Protein AF-A0A3B3I7N7-F1 (afdb_monomer_lite)

Organism: Oryzias latipes (NCBI:txid8090)

Secondary structure (DSSP, 8-state):
-----------------------------PPPPP-PPP-PPPPPPS-----HHHHHHHHHHHHHHHHHHHHHHHHHHHHHHHHHHHHHHHHHHHHHHHHHHHHHHHHHHHHHHHHHHHHHHHHHHHHHHHHHHHHHHHHHHHH-SSSTTHHHHHHHHHHSS-PPPHHHHHHHHHHHH------TT--HHHHHHHHHHHHHHHHHHHHHHHHHHHHHHHHHHHHHHHHHHHHHHHHHHHHGGGS---

Foldseek 3Di:
DDDDDDDDDDDDDDDDDDDDDDDDDDDDDDDDDDDDDDDDPDDDDDDDDDDPVVVVVVVVVVVVVVVVVVVVVVVVVVVVVVVVVVVVVVVVVVVVVVVVVVVVVVVVVVVVVVVVVVVVVVVVVVVVVVVVVVVVVVVCVVVPPDDPPPVVVVVVVPVPPNDQDPVNVVVVVVVVVDDDDDDPPDDPVVVVVVVVVVVVVVVVVVVVVVVVVVVVVVVVVVVVVVVVVVVVVVVVVVVVVPPDDD

Structure (mmCIF, N/CA/C/O backbone):
data_AF-A0A3B3I7N7-F1
#
_entry.id   AF-A0A3B3I7N7-F1
#
loop_
_atom_site.group_PDB
_atom_site.id
_atom_site.type_symbol
_atom_site.label_atom_id
_atom_site.label_alt_id
_atom_site.label_comp_id
_atom_site.label_asym_id
_atom_site.label_entity_id
_atom_site.label_seq_id
_atom_site.pdbx_PDB_ins_code
_atom_site.Cartn_x
_atom_site.Cartn_y
_atom_site.Cartn_z
_atom_site.occupancy
_atom_site.B_iso_or_equiv
_atom_site.auth_seq_id
_atom_site.auth_comp_id
_atom_site.auth_asym_id
_atom_site.auth_atom_id
_atom_site.pdbx_PDB_model_num
ATOM 1 N N . MET A 1 1 ? 17.545 -33.670 14.500 1.00 39.88 1 MET A N 1
ATOM 2 C CA . MET A 1 1 ? 18.899 -34.271 14.431 1.00 39.88 1 MET A CA 1
ATOM 3 C C . MET A 1 1 ? 19.965 -33.206 14.697 1.00 39.88 1 MET A C 1
ATOM 5 O O . MET A 1 1 ? 20.381 -32.534 13.764 1.00 39.88 1 MET A O 1
ATOM 9 N N . LYS A 1 2 ? 20.406 -32.966 15.933 1.00 38.22 2 LYS A N 1
ATOM 10 C CA . LYS A 1 2 ? 19.987 -33.518 17.241 1.00 38.22 2 LYS A CA 1
ATOM 11 C C . LYS A 1 2 ? 19.789 -32.317 18.205 1.00 38.22 2 LYS A C 1
ATOM 13 O O . LYS A 1 2 ? 20.459 -31.317 17.978 1.00 38.22 2 LYS A O 1
ATOM 18 N N . GLU A 1 3 ? 18.876 -32.227 19.176 1.00 40.44 3 GLU A N 1
ATOM 19 C CA . GLU A 1 3 ? 18.038 -33.195 19.919 1.00 40.44 3 GLU A CA 1
ATOM 20 C C . GLU A 1 3 ? 18.694 -33.788 21.181 1.00 40.44 3 GLU A C 1
ATOM 22 O O . GLU A 1 3 ? 19.400 -34.782 21.087 1.00 40.44 3 GLU A O 1
ATOM 27 N N . GLU A 1 4 ? 18.443 -33.107 22.311 1.00 42.09 4 GLU A N 1
ATOM 28 C CA . GLU A 1 4 ? 18.548 -33.444 23.756 1.00 42.09 4 GLU A CA 1
ATOM 29 C C . GLU A 1 4 ? 18.171 -32.110 24.479 1.00 42.09 4 GLU A C 1
ATOM 31 O O . GLU A 1 4 ? 18.747 -31.080 24.135 1.00 42.09 4 GLU A O 1
ATOM 36 N N . CYS A 1 5 ? 17.140 -31.921 25.329 1.00 37.69 5 CYS A N 1
ATOM 37 C CA . CYS A 1 5 ? 16.299 -32.809 26.161 1.00 37.69 5 CYS A CA 1
ATOM 38 C C . CYS A 1 5 ? 17.128 -33.485 27.274 1.00 37.69 5 CYS A C 1
ATOM 40 O O . CYS A 1 5 ? 18.045 -34.217 26.939 1.00 37.69 5 CYS A O 1
ATOM 42 N N . ILE A 1 6 ? 16.955 -33.252 28.590 1.00 41.38 6 ILE A N 1
ATOM 43 C CA . ILE A 1 6 ? 15.793 -33.365 29.529 1.00 41.38 6 ILE A CA 1
ATOM 44 C C . ILE A 1 6 ? 16.220 -32.669 30.877 1.00 41.38 6 ILE A C 1
ATOM 46 O O . ILE A 1 6 ? 17.422 -32.491 31.050 1.00 41.38 6 ILE A O 1
ATOM 50 N N . SER A 1 7 ? 15.434 -32.213 31.880 1.00 33.19 7 SER A N 1
ATOM 51 C CA . SER A 1 7 ? 14.009 -32.293 32.319 1.00 33.19 7 SER A CA 1
ATOM 52 C C . SER A 1 7 ? 13.564 -31.036 33.114 1.00 33.19 7 SER A C 1
ATOM 54 O O . SER A 1 7 ? 14.402 -30.357 33.701 1.00 33.19 7 SER A O 1
ATOM 56 N N . ASP A 1 8 ? 12.252 -30.829 33.292 1.00 36.50 8 ASP A N 1
ATOM 57 C CA . ASP A 1 8 ? 11.640 -29.963 34.327 1.00 36.50 8 ASP A CA 1
ATOM 58 C C . ASP A 1 8 ? 11.729 -30.529 35.768 1.00 36.50 8 ASP A C 1
ATOM 60 O O . ASP A 1 8 ? 11.743 -31.753 35.928 1.00 36.50 8 ASP A O 1
ATOM 64 N N . LYS A 1 9 ? 11.617 -29.668 36.808 1.00 36.75 9 LYS A N 1
ATOM 65 C CA . LYS A 1 9 ? 10.467 -29.639 37.767 1.00 36.75 9 LYS A CA 1
ATOM 66 C C . LYS A 1 9 ? 10.649 -28.771 39.033 1.00 36.75 9 LYS A C 1
ATOM 68 O O . LYS A 1 9 ? 11.678 -28.849 39.687 1.00 36.75 9 LYS A O 1
ATOM 73 N N . ASN A 1 10 ? 9.527 -28.154 39.441 1.00 31.81 10 ASN A N 1
ATOM 74 C CA . ASN A 1 10 ? 9.098 -27.790 40.811 1.00 31.81 10 ASN A CA 1
ATOM 75 C C . ASN A 1 10 ? 9.929 -26.776 41.643 1.00 31.81 10 ASN A C 1
ATOM 77 O O . ASN A 1 10 ? 11.096 -26.546 41.367 1.00 31.81 10 ASN A O 1
ATOM 81 N N . MET A 1 11 ? 9.413 -26.214 42.751 1.00 28.70 11 MET A N 1
ATOM 82 C CA . MET A 1 11 ? 8.114 -25.534 43.002 1.00 28.70 11 MET A CA 1
ATOM 83 C C . MET A 1 11 ? 8.193 -24.784 44.362 1.00 28.70 11 MET A C 1
ATOM 85 O O . MET A 1 11 ? 8.832 -25.308 45.262 1.00 28.70 11 MET A O 1
ATOM 89 N N . THR A 1 12 ? 7.514 -23.630 44.501 1.00 31.84 12 THR A N 1
ATOM 90 C CA . THR A 1 12 ? 7.009 -22.975 45.750 1.00 31.84 12 THR A CA 1
ATOM 91 C C . THR A 1 12 ? 7.840 -22.972 47.046 1.00 31.84 12 THR A C 1
ATOM 93 O O . THR A 1 12 ? 8.105 -24.021 47.624 1.00 31.84 12 THR A O 1
ATOM 96 N N . GLY A 1 13 ? 8.027 -21.777 47.619 1.00 28.95 13 GLY A N 1
ATOM 97 C CA . GLY A 1 13 ? 8.393 -21.588 49.028 1.00 28.95 13 GLY A CA 1
ATOM 98 C C . GLY A 1 13 ? 8.631 -20.115 49.372 1.00 28.95 13 GLY A C 1
ATOM 99 O O . GLY A 1 13 ? 9.722 -19.613 49.120 1.00 28.95 13 GLY A O 1
ATOM 100 N N . ASP A 1 14 ? 7.617 -19.442 49.921 1.00 32.41 14 ASP A N 1
ATOM 101 C CA . ASP A 1 14 ? 7.791 -18.202 50.691 1.00 32.41 14 ASP A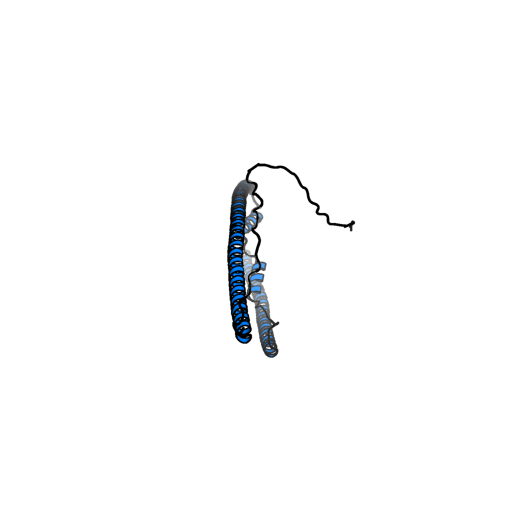 CA 1
ATOM 102 C C . ASP A 1 14 ? 8.045 -18.577 52.157 1.00 32.41 14 ASP A C 1
ATOM 104 O O . ASP A 1 14 ? 7.373 -19.470 52.672 1.00 32.41 14 ASP A O 1
ATOM 108 N N . GLU A 1 15 ? 8.949 -17.874 52.839 1.00 32.00 15 GLU A N 1
ATOM 109 C CA . GLU A 1 15 ? 8.907 -17.724 54.299 1.00 32.00 15 GLU A CA 1
ATOM 110 C C . GLU A 1 15 ? 9.635 -16.431 54.715 1.00 32.00 15 GLU A C 1
ATOM 112 O O . GLU A 1 15 ? 10.457 -15.895 53.966 1.00 32.00 15 GLU A O 1
ATOM 117 N N . GLU A 1 16 ? 9.249 -15.872 55.861 1.00 31.16 16 GLU A N 1
ATOM 118 C CA . GLU A 1 16 ? 9.527 -14.478 56.235 1.00 31.16 16 GLU A CA 1
ATOM 119 C C . GLU A 1 16 ? 10.829 -14.313 57.044 1.00 31.16 16 GLU A C 1
ATOM 121 O O . GLU A 1 16 ? 11.384 -15.273 57.578 1.00 31.16 16 GLU A O 1
ATOM 126 N N . GLY A 1 17 ? 11.328 -13.076 57.145 1.00 29.94 17 GLY A N 1
ATOM 127 C CA . GLY A 1 17 ? 12.520 -12.741 57.930 1.00 29.94 17 GLY A CA 1
ATOM 128 C C . GLY A 1 17 ? 12.310 -11.499 58.792 1.00 29.94 17 GLY A C 1
ATOM 129 O O . GLY A 1 17 ? 12.252 -10.388 58.266 1.00 29.94 17 GLY A O 1
ATOM 130 N N . GLU A 1 18 ? 12.227 -11.689 60.109 1.00 29.69 18 GLU A N 1
ATOM 131 C CA . GLU A 1 18 ? 12.203 -10.605 61.098 1.00 29.69 18 GLU A CA 1
ATOM 132 C C . GLU A 1 18 ? 13.611 -10.058 61.401 1.00 29.69 18 GLU A C 1
ATOM 134 O O . GLU A 1 18 ? 14.612 -10.773 61.327 1.00 29.69 18 GLU A O 1
ATOM 139 N N . ALA A 1 19 ? 13.671 -8.787 61.806 1.00 30.81 19 ALA A N 1
ATOM 140 C CA . ALA A 1 19 ? 14.791 -8.174 62.520 1.00 30.81 19 ALA A CA 1
ATOM 141 C C . ALA A 1 19 ? 14.256 -7.033 63.412 1.00 30.81 19 ALA A C 1
ATOM 143 O O . ALA A 1 19 ? 13.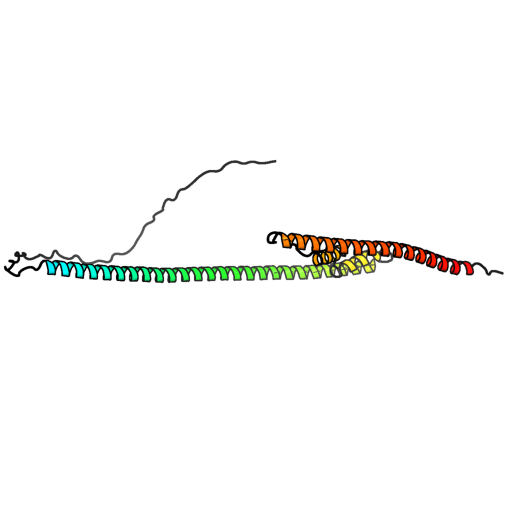267 -6.390 63.058 1.00 30.81 19 ALA A O 1
ATOM 144 N N . GLU A 1 20 ? 14.882 -6.814 64.571 1.00 30.20 20 GLU A N 1
ATOM 145 C CA . GLU A 1 20 ? 14.310 -6.070 65.710 1.00 30.20 20 GLU A CA 1
ATOM 146 C C . GLU A 1 20 ? 14.940 -4.669 65.937 1.00 30.20 20 GLU A C 1
ATOM 148 O O . GLU A 1 20 ? 15.856 -4.263 65.224 1.00 30.20 20 GLU A O 1
ATOM 153 N N . GLU A 1 21 ? 14.459 -3.985 66.988 1.00 28.83 21 GLU A N 1
ATOM 154 C CA . GLU A 1 21 ? 14.909 -2.715 67.600 1.00 28.83 21 GLU A CA 1
ATOM 155 C C . GLU A 1 21 ? 14.629 -1.397 66.825 1.00 28.83 21 GLU A C 1
ATOM 157 O O . GLU A 1 21 ? 14.836 -1.293 65.620 1.00 28.83 21 GLU A O 1
ATOM 162 N N . GLY A 1 22 ? 14.175 -0.300 67.457 1.00 28.08 22 GLY A N 1
ATOM 163 C CA . GLY A 1 22 ? 13.664 -0.114 68.833 1.00 28.08 22 GLY A CA 1
ATOM 164 C C . GLY A 1 22 ? 13.876 1.316 69.377 1.00 28.08 22 GLY A C 1
ATOM 165 O O . GLY A 1 22 ? 14.974 1.844 69.240 1.00 28.08 22 GLY A O 1
ATOM 166 N N . GLU A 1 23 ? 12.874 1.954 70.017 1.00 29.83 23 GLU A N 1
ATOM 167 C CA . GLU A 1 23 ? 13.070 3.239 70.738 1.00 29.83 23 GLU A CA 1
ATOM 168 C C . GLU A 1 23 ? 11.920 3.646 71.706 1.00 29.83 23 GLU A C 1
ATOM 170 O O . GLU A 1 23 ? 10.755 3.369 71.435 1.00 29.83 23 GLU A O 1
ATOM 175 N N . GLY A 1 24 ? 12.247 4.401 72.775 1.00 29.48 24 GLY A N 1
ATOM 176 C CA . GLY A 1 24 ? 11.395 5.474 73.351 1.00 29.48 24 GLY A CA 1
ATOM 177 C C . GLY A 1 24 ? 10.425 5.183 74.526 1.00 29.48 24 GLY A C 1
ATOM 178 O O . GLY A 1 24 ? 9.341 4.648 74.327 1.00 29.48 24 GLY A O 1
ATOM 179 N N . ASP A 1 25 ? 10.736 5.676 75.740 1.00 31.95 25 ASP A N 1
ATOM 180 C CA . ASP A 1 25 ? 9.807 5.758 76.903 1.00 31.95 25 ASP A CA 1
ATOM 181 C C . ASP A 1 25 ? 9.006 7.091 76.931 1.00 31.95 25 ASP A C 1
ATOM 183 O O . ASP A 1 25 ? 9.446 8.102 76.382 1.00 31.95 25 ASP A O 1
ATOM 187 N N . GLY A 1 26 ? 7.828 7.112 77.581 1.00 30.84 26 GLY A N 1
ATOM 188 C CA . GLY A 1 26 ? 6.840 8.207 77.496 1.00 30.84 26 GLY A CA 1
ATOM 189 C C . GLY A 1 26 ? 5.824 8.396 78.648 1.00 30.84 26 GLY A C 1
ATOM 190 O O . GLY A 1 26 ? 4.889 9.170 78.481 1.00 30.84 26 GLY A O 1
ATOM 191 N N . ALA A 1 27 ? 5.981 7.721 79.794 1.00 36.72 27 ALA A N 1
ATOM 192 C CA . ALA A 1 27 ? 5.393 7.990 81.132 1.00 36.72 27 ALA A CA 1
ATOM 193 C C . ALA A 1 27 ? 4.003 8.696 81.355 1.00 36.72 27 ALA A C 1
ATOM 195 O O . ALA A 1 27 ? 3.813 9.869 81.036 1.00 36.72 27 ALA A O 1
ATOM 196 N N . LYS A 1 28 ? 3.190 8.071 82.250 1.00 36.28 28 LYS A N 1
ATOM 197 C CA . LYS A 1 28 ? 2.037 8.572 83.086 1.00 36.28 28 LYS A CA 1
ATOM 198 C C . LYS A 1 28 ? 0.601 8.320 82.553 1.00 36.28 28 LYS A C 1
ATOM 200 O O . LYS A 1 28 ? 0.415 8.300 81.345 1.00 36.28 28 LYS A O 1
ATOM 205 N N . PRO A 1 29 ? -0.446 8.271 83.425 1.00 44.59 29 PRO A N 1
ATOM 206 C CA . PRO A 1 29 ? -0.478 8.086 84.890 1.00 44.59 29 PRO A CA 1
ATOM 207 C C . PRO A 1 29 ? -1.313 6.860 85.354 1.00 44.59 29 PRO A C 1
ATOM 209 O O . PRO A 1 29 ? -2.190 6.374 84.648 1.00 44.59 29 PRO A O 1
ATOM 212 N N . LYS A 1 30 ? -1.120 6.400 86.602 1.00 51.00 30 LYS A N 1
ATOM 213 C CA . LYS A 1 30 ? -1.986 5.377 87.232 1.00 51.00 30 LYS A CA 1
ATOM 214 C C . LYS A 1 30 ? -3.234 6.022 87.853 1.00 51.00 30 LYS A C 1
ATOM 216 O O . LYS A 1 30 ? -3.095 6.866 88.739 1.00 51.00 30 LYS A O 1
ATOM 221 N N . PHE A 1 31 ? -4.435 5.605 87.444 1.00 39.97 31 PHE A N 1
ATOM 222 C CA . PHE A 1 31 ? -5.696 6.030 88.074 1.00 39.97 31 PHE A CA 1
ATOM 223 C C . PHE A 1 31 ? -6.080 5.107 89.247 1.00 39.97 31 PHE A C 1
ATOM 225 O O . PHE A 1 31 ? -5.690 3.940 89.284 1.00 39.97 31 PHE A O 1
ATOM 232 N N . LYS A 1 32 ? -6.809 5.636 90.237 1.00 53.38 32 LYS A N 1
ATOM 233 C CA . LYS A 1 32 ? -7.182 4.919 91.473 1.00 53.38 32 LYS A CA 1
ATOM 234 C 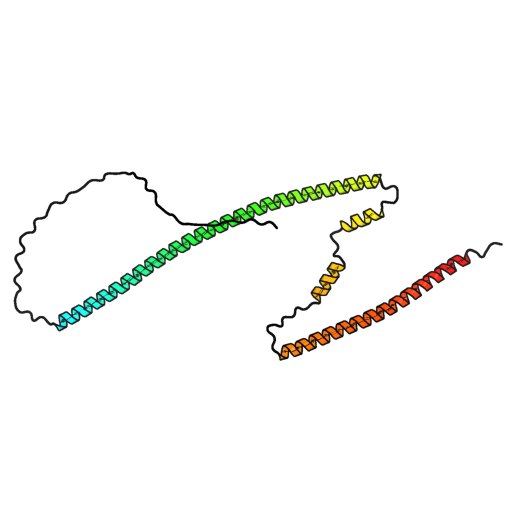C . LYS A 1 32 ? -8.560 4.250 91.326 1.00 53.38 32 LYS A C 1
ATOM 236 O O . LYS A 1 32 ? -9.399 4.807 90.619 1.00 53.38 32 LYS A O 1
ATOM 241 N N . PRO A 1 33 ? -8.854 3.139 92.029 1.00 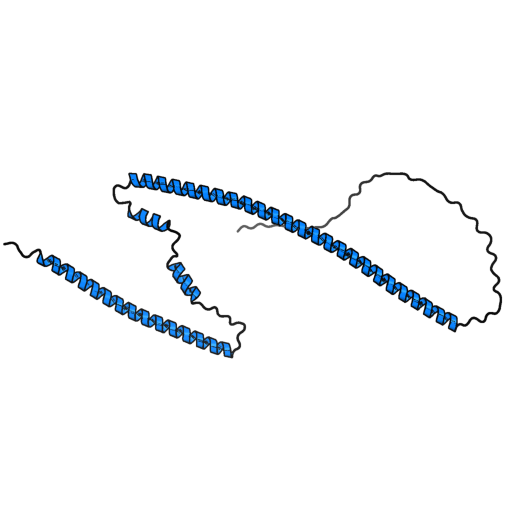45.53 33 PRO A N 1
ATOM 242 C CA . PRO A 1 33 ? -10.215 2.615 92.109 1.00 45.53 33 PRO A CA 1
ATOM 243 C C . PRO A 1 33 ? -11.146 3.654 92.749 1.00 45.53 33 PRO A C 1
ATOM 245 O O . PRO A 1 33 ? -10.926 4.072 93.887 1.00 45.53 33 PRO A O 1
ATOM 248 N N . PHE A 1 34 ? -12.171 4.089 92.015 1.00 42.81 34 PHE A N 1
ATOM 249 C CA . PHE A 1 34 ? -13.218 4.957 92.549 1.00 42.81 34 PHE A CA 1
ATOM 250 C C . PHE A 1 34 ? -14.239 4.104 93.309 1.00 42.81 34 PHE A C 1
ATOM 252 O O . PHE A 1 34 ? -14.763 3.129 92.769 1.00 42.81 34 PHE A O 1
ATOM 259 N N . VAL A 1 35 ? -14.504 4.449 94.569 1.00 50.34 35 VAL A N 1
ATOM 260 C CA . VAL A 1 35 ? -15.399 3.670 95.433 1.00 50.34 35 VAL A CA 1
ATOM 261 C C . VAL A 1 35 ? -16.845 4.074 95.145 1.00 50.34 35 VAL A C 1
ATOM 263 O O . VAL A 1 35 ? -17.260 5.179 95.490 1.00 50.34 35 VAL A O 1
ATOM 266 N N . MET A 1 36 ? -17.613 3.187 94.509 1.00 53.34 36 MET A N 1
ATOM 267 C CA . MET A 1 36 ? -19.051 3.392 94.302 1.00 53.34 36 MET A CA 1
ATOM 268 C C . MET A 1 36 ? -19.783 3.418 95.658 1.00 53.34 36 MET A C 1
ATOM 270 O O . MET A 1 36 ? -19.627 2.470 96.431 1.00 53.34 36 MET A O 1
ATOM 274 N N . PRO A 1 37 ? -20.596 4.446 95.966 1.00 48.59 37 PRO A N 1
ATOM 275 C CA . PRO A 1 37 ? -21.485 4.416 97.122 1.00 48.59 37 PRO A CA 1
ATOM 276 C C . PRO A 1 37 ? -22.656 3.448 96.883 1.00 48.59 37 PRO A C 1
ATOM 278 O O . PRO A 1 37 ? -23.065 3.218 95.745 1.00 48.59 37 PRO A O 1
ATOM 281 N N . ASN A 1 38 ? -23.212 2.893 97.964 1.00 46.59 38 ASN A N 1
ATOM 282 C CA . ASN A 1 38 ? -24.269 1.878 97.903 1.00 46.59 38 ASN A CA 1
ATOM 283 C C . ASN A 1 38 ? -25.495 2.348 97.097 1.00 46.59 38 ASN A C 1
ATOM 285 O O . ASN A 1 38 ? -26.212 3.256 97.523 1.00 46.59 38 ASN A O 1
ATOM 289 N N . LEU A 1 39 ? -25.796 1.664 95.988 1.00 49.88 39 LEU A N 1
ATOM 290 C CA . LEU A 1 39 ? -27.070 1.815 95.284 1.00 49.88 39 LEU A CA 1
ATOM 291 C C . LEU A 1 39 ? -28.200 1.215 96.130 1.00 49.88 39 LEU A C 1
ATOM 293 O O . LEU A 1 39 ? -28.374 -0.001 96.201 1.00 49.88 39 LEU A O 1
ATOM 297 N N . ILE A 1 40 ? -28.991 2.087 96.752 1.00 54.75 40 ILE A N 1
ATOM 298 C CA . ILE A 1 40 ? -30.297 1.729 97.308 1.00 54.75 40 ILE A CA 1
ATOM 299 C C . ILE A 1 40 ? -31.236 1.451 96.120 1.00 54.75 40 ILE A C 1
ATOM 301 O O . ILE A 1 40 ? -31.355 2.323 95.255 1.00 54.75 40 ILE A O 1
ATOM 305 N N . PRO A 1 41 ? -31.914 0.288 96.046 1.00 53.34 41 PRO A N 1
ATOM 306 C CA . PRO A 1 41 ? -32.862 0.015 94.970 1.00 53.34 41 PRO A CA 1
ATOM 307 C C . PRO A 1 41 ? -33.973 1.079 94.933 1.00 53.34 41 PRO A C 1
ATOM 309 O O . PRO A 1 41 ? -34.628 1.296 95.960 1.00 53.34 41 PRO A O 1
ATOM 312 N N . PRO A 1 42 ? -34.208 1.755 93.793 1.00 59.75 42 PRO A N 1
ATOM 313 C CA . PRO A 1 42 ? -35.260 2.755 93.696 1.00 59.75 42 PRO A CA 1
ATOM 314 C C . PRO A 1 42 ? -36.625 2.082 93.862 1.00 59.75 42 PRO A C 1
ATOM 316 O O . PRO A 1 42 ? -36.962 1.140 93.143 1.00 59.75 42 PRO A O 1
ATOM 319 N N . LYS A 1 43 ? -37.424 2.568 94.816 1.00 49.56 43 LYS A N 1
ATOM 320 C CA . LYS A 1 43 ? -38.819 2.142 94.957 1.00 49.56 43 LYS A CA 1
ATOM 321 C C . LYS A 1 43 ? -39.613 2.654 93.762 1.00 49.56 43 LYS A C 1
ATOM 323 O O . LYS A 1 43 ? -39.726 3.862 93.574 1.00 49.56 43 LYS A O 1
ATOM 328 N N . ILE A 1 44 ? -40.152 1.721 92.985 1.00 54.31 44 ILE A N 1
ATOM 329 C CA . ILE A 1 44 ? -41.100 1.991 91.905 1.00 54.31 44 ILE A CA 1
ATOM 330 C C . ILE A 1 44 ? -42.369 2.589 92.541 1.00 54.31 44 ILE A C 1
ATOM 332 O O . ILE A 1 44 ? -42.936 1.940 93.422 1.00 54.31 44 ILE A O 1
ATOM 336 N N . PRO A 1 45 ? -42.809 3.799 92.154 1.00 60.97 45 PRO A N 1
ATOM 337 C CA . PRO A 1 45 ? -44.123 4.313 92.526 1.00 60.97 45 PRO A CA 1
ATOM 338 C C . PRO A 1 45 ? -45.209 3.595 91.717 1.00 60.97 45 PRO A C 1
ATOM 340 O O . PRO A 1 45 ? -45.046 3.379 90.516 1.00 60.97 45 PRO A O 1
ATOM 343 N N . ASP A 1 46 ? -46.320 3.244 92.358 1.00 50.69 46 ASP A N 1
ATOM 344 C CA . ASP A 1 46 ? -47.443 2.588 91.687 1.00 50.69 46 ASP A CA 1
ATOM 345 C C . ASP A 1 46 ? -48.144 3.499 90.663 1.00 50.69 46 ASP A C 1
ATOM 347 O O . ASP A 1 46 ? -48.371 4.685 90.907 1.00 50.69 46 ASP A O 1
ATOM 351 N N . GLY A 1 47 ? -48.641 2.893 89.581 1.00 55.78 47 GLY A N 1
ATOM 352 C CA . GLY A 1 47 ? -49.967 3.260 89.072 1.00 55.78 47 GLY A CA 1
ATOM 353 C C . GLY A 1 47 ? -50.085 4.019 87.749 1.00 55.78 47 GLY A C 1
ATOM 354 O O . GLY A 1 47 ? -51.222 4.218 87.320 1.00 55.78 47 GLY A O 1
ATOM 355 N N . GLU A 1 48 ? -49.007 4.395 87.051 1.00 58.78 48 GLU A N 1
ATOM 356 C CA . GLU A 1 48 ? -49.173 4.865 85.664 1.00 58.78 48 GLU A CA 1
ATOM 357 C C . GLU A 1 48 ? -49.455 3.678 84.728 1.00 58.78 48 GLU A C 1
ATOM 359 O O . GLU A 1 48 ? -48.739 2.673 84.700 1.00 58.78 48 GLU A O 1
ATOM 364 N N . ARG A 1 49 ? -50.567 3.764 83.991 1.00 62.38 49 ARG A N 1
ATOM 365 C CA . ARG A 1 49 ? -51.128 2.647 83.228 1.00 62.38 49 ARG A CA 1
ATOM 366 C C . ARG A 1 49 ? -50.394 2.491 81.896 1.00 62.38 49 ARG A C 1
ATOM 368 O O . ARG A 1 49 ? -50.824 3.048 80.894 1.00 62.38 49 ARG A O 1
ATOM 375 N N . VAL A 1 50 ? -49.302 1.727 81.918 1.00 64.56 50 VAL A N 1
ATOM 376 C CA . VAL A 1 50 ? -48.436 1.435 80.762 1.00 64.56 50 VAL A CA 1
ATOM 377 C C . VAL A 1 50 ? -49.259 1.062 79.521 1.00 64.56 50 VAL A C 1
ATOM 379 O O . VAL A 1 50 ? -49.849 -0.018 79.461 1.00 64.56 50 VAL A O 1
ATOM 382 N N . ASP A 1 51 ? -49.287 1.956 78.528 1.00 76.38 51 ASP A N 1
ATOM 383 C CA . ASP A 1 51 ? -49.903 1.695 77.227 1.00 76.38 51 ASP A CA 1
ATOM 384 C C . ASP A 1 51 ? -48.959 0.822 76.384 1.00 76.38 51 ASP A C 1
ATOM 386 O O . ASP A 1 51 ? -47.889 1.253 75.944 1.00 76.38 51 ASP A O 1
ATOM 390 N N . PHE A 1 52 ? -49.353 -0.433 76.171 1.00 76.88 52 PHE A N 1
ATOM 391 C CA . PHE A 1 52 ? -48.589 -1.378 75.361 1.00 76.88 52 PHE A CA 1
ATOM 392 C C . PHE A 1 52 ? -48.545 -0.970 73.883 1.00 76.88 52 PHE A C 1
ATOM 394 O O . PHE A 1 52 ? -47.529 -1.219 73.229 1.00 76.88 52 PHE A O 1
ATOM 401 N N . ASP A 1 53 ? -49.574 -0.282 73.376 1.00 85.19 53 ASP A N 1
ATOM 402 C CA . ASP A 1 53 ? -49.563 0.239 72.010 1.00 85.19 53 ASP A CA 1
ATOM 403 C C . ASP A 1 53 ? -48.578 1.411 71.891 1.00 85.19 53 ASP A C 1
ATOM 405 O O . ASP A 1 53 ? -47.944 1.576 70.852 1.00 85.19 53 ASP A O 1
ATOM 409 N N . ASP A 1 54 ? -48.376 2.193 72.956 1.00 88.56 54 ASP A N 1
ATOM 410 C CA . ASP A 1 54 ? -47.373 3.263 72.997 1.00 88.56 54 ASP A CA 1
ATOM 411 C C . ASP A 1 54 ? -45.944 2.727 72.982 1.00 88.56 54 ASP A C 1
ATOM 413 O O . ASP A 1 54 ? -45.107 3.205 72.215 1.00 88.56 54 ASP A O 1
ATOM 417 N N . ILE A 1 55 ? -45.678 1.670 73.755 1.00 85.69 55 ILE A N 1
ATOM 418 C CA . ILE A 1 55 ? -44.404 0.942 73.692 1.00 85.69 55 ILE A CA 1
ATOM 419 C C . ILE A 1 55 ? -44.178 0.376 72.283 1.00 85.69 55 ILE A C 1
ATOM 421 O O . ILE A 1 55 ? -43.057 0.433 71.772 1.00 85.69 55 ILE A O 1
ATOM 425 N N . HIS A 1 56 ? -45.220 -0.151 71.633 1.00 89.31 56 HIS A N 1
ATOM 426 C CA . HIS A 1 56 ? -45.093 -0.719 70.292 1.00 89.31 56 HIS A CA 1
ATOM 427 C C . HIS A 1 56 ? -44.864 0.360 69.219 1.00 89.31 56 HIS A C 1
ATOM 429 O O . HIS A 1 56 ? -43.960 0.208 68.396 1.00 89.31 56 HIS A O 1
ATOM 435 N N . ARG A 1 57 ? -45.590 1.489 69.281 1.00 93.12 57 ARG A N 1
ATOM 436 C CA . ARG A 1 57 ? -45.357 2.676 68.435 1.00 93.12 57 ARG A CA 1
ATOM 437 C C . ARG A 1 57 ? -43.928 3.196 68.593 1.00 93.12 57 ARG A C 1
ATOM 439 O O . ARG A 1 57 ? -43.216 3.303 67.600 1.00 93.12 57 ARG A O 1
ATOM 446 N N . LYS A 1 58 ? -43.477 3.427 69.831 1.00 92.88 58 LYS A N 1
ATOM 447 C CA . LYS A 1 58 ? -42.129 3.942 70.132 1.00 92.88 58 LYS A CA 1
ATOM 448 C C . LYS A 1 58 ? -41.017 2.985 69.712 1.00 92.88 58 LYS A C 1
ATOM 450 O O . LYS A 1 58 ? -39.968 3.449 69.277 1.00 92.88 58 LYS A O 1
ATOM 455 N N . ARG A 1 59 ? -41.236 1.663 69.775 1.00 92.88 59 ARG A N 1
ATOM 456 C CA . ARG A 1 59 ? -40.313 0.684 69.174 1.00 92.88 59 ARG A CA 1
ATOM 457 C C . ARG A 1 59 ? -40.241 0.862 67.657 1.00 92.88 59 ARG A C 1
ATOM 459 O O . ARG A 1 59 ? -39.148 1.052 67.144 1.00 92.88 59 ARG A O 1
ATOM 466 N N . MET A 1 60 ? -41.379 0.835 66.962 1.00 91.19 60 MET A N 1
ATOM 467 C CA . MET A 1 60 ? -41.417 0.953 65.497 1.00 91.19 60 MET A CA 1
ATOM 468 C C . MET A 1 60 ? -40.811 2.272 64.996 1.00 91.19 60 MET A C 1
ATOM 470 O O . MET A 1 60 ? -40.097 2.274 63.999 1.00 91.19 60 MET A O 1
ATOM 474 N N . GLU A 1 61 ? -41.051 3.379 65.699 1.00 93.88 61 GLU A N 1
ATOM 475 C CA . GLU A 1 61 ? -40.468 4.693 65.406 1.00 93.88 61 GLU A CA 1
ATOM 476 C C . GLU A 1 61 ? -38.945 4.707 65.617 1.00 93.88 61 GLU A C 1
ATOM 478 O O . GLU A 1 61 ? -38.195 5.125 64.734 1.00 93.88 61 GLU A O 1
ATOM 483 N N . LYS A 1 62 ? -38.465 4.177 66.750 1.00 95.44 62 LYS A N 1
ATOM 484 C CA . LYS A 1 62 ? -37.032 4.074 67.059 1.00 95.44 62 LYS A CA 1
ATOM 485 C C . LYS A 1 62 ? -36.295 3.130 66.099 1.00 95.44 62 LYS A C 1
ATOM 487 O O . LYS A 1 62 ? -35.200 3.463 65.655 1.00 95.44 62 LYS A O 1
ATOM 492 N N . ASP A 1 63 ? -36.890 1.996 65.736 1.00 94.88 63 ASP A N 1
ATOM 493 C CA . ASP A 1 63 ? -36.302 1.041 64.789 1.00 94.88 63 ASP A CA 1
ATOM 494 C C . ASP A 1 63 ? -36.314 1.594 63.346 1.00 94.88 63 ASP A C 1
ATOM 496 O O . ASP A 1 63 ? -35.379 1.343 62.585 1.00 94.88 63 ASP A O 1
ATOM 500 N N . LEU A 1 64 ? -37.306 2.420 62.978 1.00 95.50 64 LEU A N 1
ATOM 501 C CA . LEU A 1 64 ? -37.333 3.148 61.702 1.00 95.50 64 LEU A CA 1
ATOM 502 C C . LEU A 1 64 ? -36.245 4.234 61.626 1.00 95.50 64 LEU A C 1
ATOM 504 O O . LEU A 1 64 ? -35.560 4.328 60.608 1.00 95.50 64 LEU A O 1
ATOM 508 N N . MET A 1 65 ? -36.048 5.021 62.691 1.00 94.75 65 MET A N 1
ATOM 509 C CA . MET A 1 65 ? -34.969 6.021 62.765 1.00 94.75 65 MET A CA 1
ATOM 510 C C . MET A 1 65 ? -33.576 5.376 62.749 1.00 94.75 65 MET A C 1
ATOM 512 O O . MET A 1 65 ? -32.665 5.883 62.093 1.00 94.75 65 MET A O 1
ATOM 516 N N . GLU A 1 66 ? -33.397 4.248 63.442 1.00 94.50 66 GLU A N 1
ATOM 517 C CA . GLU A 1 66 ? -32.135 3.498 63.438 1.00 94.50 66 GLU A CA 1
ATOM 518 C C . GLU A 1 66 ? -31.842 2.913 62.048 1.00 94.50 66 GLU A C 1
ATOM 520 O O . GLU A 1 66 ? -30.718 3.028 61.562 1.00 94.50 66 GLU A O 1
ATOM 525 N N . LEU A 1 67 ? -32.861 2.389 61.352 1.00 96.00 67 LEU A N 1
ATOM 526 C CA . LEU A 1 67 ? -32.738 1.933 59.966 1.00 96.00 67 LEU A CA 1
ATOM 527 C C . LEU A 1 67 ? -32.382 3.077 59.001 1.00 96.00 67 LEU A C 1
ATOM 529 O O . LEU A 1 67 ? -31.495 2.905 58.168 1.00 96.00 67 LEU A O 1
ATOM 533 N N . GLN A 1 68 ? -33.027 4.244 59.117 1.00 94.56 68 GLN A N 1
ATOM 534 C CA . GLN A 1 68 ? -32.696 5.429 58.311 1.00 94.56 68 GLN A CA 1
ATOM 535 C C . GLN A 1 68 ? -31.249 5.879 58.548 1.00 94.56 68 GLN A C 1
ATOM 537 O O . GLN A 1 68 ? -30.494 6.053 57.593 1.00 94.56 68 GLN A O 1
ATOM 542 N N . THR A 1 69 ? -30.832 5.958 59.814 1.00 95.81 69 THR A N 1
ATOM 543 C CA . THR A 1 69 ? -29.465 6.338 60.198 1.00 95.81 69 THR A CA 1
ATOM 544 C C . THR A 1 69 ? -28.436 5.340 59.657 1.00 95.81 69 THR A C 1
ATOM 546 O O . THR A 1 69 ? -27.408 5.740 59.115 1.00 95.81 69 THR A O 1
ATOM 549 N N . LEU A 1 70 ? -28.711 4.034 59.749 1.00 97.12 70 LEU A N 1
ATOM 550 C CA . LEU A 1 70 ? -27.832 2.984 59.226 1.00 97.12 70 LEU A CA 1
ATOM 551 C C . LEU A 1 70 ? -27.704 3.046 57.694 1.00 97.12 70 LEU A C 1
ATOM 553 O O . LEU A 1 70 ? -26.610 2.848 57.163 1.00 97.12 70 LEU A O 1
ATOM 557 N N . ILE A 1 71 ? -28.799 3.351 56.990 1.00 95.81 71 ILE A N 1
ATOM 558 C CA . ILE A 1 71 ? -28.813 3.566 55.536 1.00 95.81 71 ILE A CA 1
ATOM 559 C C . ILE A 1 71 ? -27.938 4.772 55.167 1.00 95.81 71 ILE A C 1
ATOM 561 O O . ILE A 1 71 ? -27.048 4.638 54.326 1.00 95.81 71 ILE A O 1
ATOM 565 N N . GLU A 1 72 ? -28.145 5.925 55.809 1.00 96.25 72 GLU A N 1
ATOM 566 C CA . GLU A 1 72 ? -27.381 7.151 55.536 1.00 96.25 72 GLU A CA 1
ATOM 567 C C . GLU A 1 72 ? -25.886 6.970 55.826 1.00 96.25 72 GLU A C 1
ATOM 569 O O . GLU A 1 72 ? -25.056 7.255 54.962 1.00 96.25 72 GLU A O 1
ATOM 574 N N . VAL A 1 73 ? -25.530 6.403 56.985 1.00 97.38 73 VAL A N 1
ATOM 575 C CA . VAL A 1 73 ? -24.133 6.113 57.355 1.00 97.38 73 VAL A CA 1
ATOM 576 C C . VAL A 1 73 ? -23.476 5.144 56.369 1.00 97.38 73 VAL A C 1
ATOM 578 O O . VAL A 1 73 ? -22.323 5.358 55.987 1.00 97.38 73 VAL A O 1
ATOM 581 N N . HIS A 1 74 ? -24.187 4.108 55.908 1.00 97.69 74 HIS A N 1
ATOM 582 C CA . HIS A 1 74 ? -23.641 3.175 54.922 1.00 97.69 74 HIS A CA 1
ATOM 583 C C . HIS A 1 74 ? -23.383 3.859 53.573 1.00 97.69 74 HIS A C 1
ATOM 585 O O . HIS A 1 74 ? -22.289 3.727 53.023 1.00 97.69 74 HIS A O 1
ATOM 591 N N . PHE A 1 75 ? -24.346 4.627 53.050 1.00 97.62 75 PHE A N 1
ATOM 592 C CA . PHE A 1 75 ? -24.164 5.344 51.786 1.00 97.62 75 PHE A CA 1
ATOM 593 C C . PHE A 1 75 ? -23.089 6.433 51.877 1.00 97.62 75 PHE A C 1
ATOM 595 O O . PHE A 1 75 ? -22.293 6.563 50.946 1.00 97.62 75 PHE A O 1
ATOM 602 N N . GLU A 1 76 ? -22.996 7.173 52.986 1.00 96.88 76 GLU A N 1
ATOM 603 C CA . GLU A 1 76 ? -21.928 8.156 53.177 1.00 96.88 76 GLU A CA 1
ATOM 604 C C . GLU A 1 76 ? -20.540 7.515 53.292 1.00 96.88 76 GLU A C 1
ATOM 606 O O . GLU A 1 76 ? -19.604 8.032 52.681 1.00 96.88 76 GLU A O 1
ATOM 611 N N . SER A 1 77 ? -20.385 6.414 54.040 1.00 97.00 77 SER A N 1
ATOM 612 C CA . SER A 1 77 ? -19.093 5.718 54.164 1.00 97.00 77 SER A CA 1
ATOM 613 C C . SER A 1 77 ? -18.636 5.195 52.806 1.00 97.00 77 SER A C 1
ATOM 615 O O . SER A 1 77 ? -17.572 5.575 52.319 1.00 97.00 77 SER A O 1
ATOM 617 N N . ARG A 1 78 ? -19.500 4.427 52.128 1.00 97.06 78 ARG A N 1
ATOM 618 C CA . ARG A 1 78 ? -19.206 3.829 50.819 1.00 97.06 78 ARG A CA 1
ATOM 619 C C . ARG A 1 78 ? -18.904 4.891 49.759 1.00 97.06 78 ARG A C 1
ATOM 621 O O . ARG A 1 78 ? -17.996 4.695 48.957 1.00 97.06 78 ARG A O 1
ATOM 628 N N . LYS A 1 79 ? -19.596 6.038 49.785 1.00 97.12 79 LYS A N 1
ATOM 629 C CA . LYS A 1 79 ? -19.304 7.176 48.899 1.00 97.12 79 LYS A CA 1
ATOM 630 C C . LYS A 1 79 ? -17.932 7.798 49.184 1.00 97.12 79 LYS A C 1
ATOM 632 O O . LYS A 1 79 ? -17.184 8.034 48.240 1.00 97.12 79 LYS A O 1
ATOM 637 N N . LYS A 1 80 ? -17.586 8.047 50.453 1.00 97.44 80 LYS A N 1
ATOM 638 C CA . LYS A 1 80 ? -16.277 8.612 50.843 1.00 97.44 80 LYS A CA 1
ATOM 639 C C . LYS A 1 80 ? -15.134 7.662 50.467 1.00 97.44 80 LYS A C 1
ATOM 641 O O . LYS A 1 80 ? -14.177 8.087 49.827 1.00 97.44 80 LYS A O 1
ATOM 646 N N . GLU A 1 81 ? -15.284 6.368 50.754 1.00 96.25 81 GLU A N 1
ATOM 647 C CA . GLU A 1 81 ? -14.361 5.303 50.331 1.00 96.25 81 GLU A CA 1
ATOM 648 C C . GLU A 1 81 ? -14.168 5.265 48.805 1.00 96.25 81 GLU A C 1
ATOM 650 O O . GLU A 1 81 ? -13.044 5.129 48.320 1.00 96.25 81 GLU A O 1
ATOM 655 N N . GLU A 1 82 ? -15.250 5.374 48.027 1.00 96.25 82 GLU A N 1
ATOM 656 C CA . GLU A 1 82 ? -15.184 5.343 46.564 1.00 96.25 82 GLU A CA 1
ATOM 657 C C . GLU A 1 82 ? -14.548 6.609 45.982 1.00 96.25 82 GLU A C 1
ATOM 659 O O . GLU A 1 82 ? -13.700 6.500 45.094 1.00 96.25 82 GLU A O 1
ATOM 664 N N . GLU A 1 83 ? -14.864 7.792 46.515 1.00 96.62 83 GLU A N 1
ATOM 665 C CA . GLU A 1 83 ? -14.201 9.048 46.146 1.00 96.62 83 GLU A CA 1
ATOM 666 C C . GLU A 1 83 ? -12.698 9.011 46.483 1.00 96.62 83 GLU A C 1
ATOM 668 O O . GLU A 1 83 ? -11.872 9.380 45.644 1.00 96.62 83 GLU A O 1
ATOM 673 N N . GLU A 1 84 ? -12.296 8.504 47.652 1.00 96.69 84 GLU A N 1
ATOM 674 C CA . GLU A 1 84 ? -10.881 8.318 48.007 1.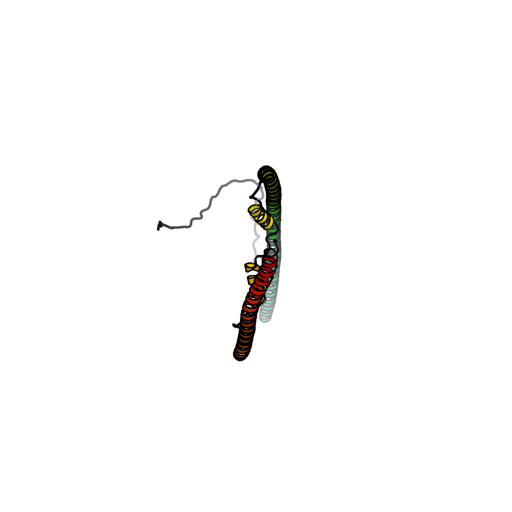00 96.69 84 GLU A CA 1
ATOM 675 C C . GLU A 1 84 ? -10.174 7.303 47.094 1.00 96.69 84 GLU A C 1
ATOM 677 O O . GLU A 1 84 ? -9.056 7.551 46.625 1.00 96.69 84 GLU A O 1
ATOM 682 N N . LEU A 1 85 ? -10.833 6.184 46.779 1.00 97.06 85 LEU A N 1
ATOM 683 C CA . LEU A 1 85 ? -10.299 5.143 45.902 1.00 97.06 85 LEU A CA 1
ATOM 684 C C . LEU A 1 85 ? -10.132 5.633 44.454 1.00 97.06 85 LEU A C 1
ATOM 686 O O . LEU A 1 85 ? -9.154 5.261 43.801 1.00 97.06 85 LEU A O 1
ATOM 690 N N . ILE A 1 86 ? -11.040 6.477 43.954 1.00 96.50 86 ILE A N 1
ATOM 691 C CA . ILE A 1 86 ? -10.913 7.161 42.656 1.00 96.50 86 ILE A CA 1
ATOM 692 C C . ILE A 1 86 ? -9.727 8.137 42.699 1.00 96.50 86 ILE A C 1
ATOM 694 O O . ILE A 1 86 ? -8.783 7.986 41.925 1.00 96.50 86 ILE A O 1
ATOM 698 N N . ASN A 1 87 ? -9.674 9.037 43.687 1.00 97.69 87 ASN A N 1
ATOM 699 C CA . ASN A 1 87 ? -8.562 9.986 43.869 1.00 97.69 87 ASN A CA 1
ATOM 700 C C . ASN A 1 87 ? -7.184 9.307 44.058 1.00 97.69 87 ASN A C 1
ATOM 702 O O . ASN A 1 87 ? -6.126 9.903 43.808 1.00 97.69 87 ASN A O 1
ATOM 706 N N . LEU A 1 88 ? -7.148 8.058 44.529 1.00 97.62 88 LEU A N 1
ATOM 707 C CA . LEU A 1 88 ? -5.938 7.237 44.565 1.00 97.62 88 LEU A CA 1
ATOM 708 C C . LEU A 1 88 ? -5.618 6.613 43.195 1.00 97.62 88 LEU A C 1
ATOM 710 O O . LEU A 1 88 ? -4.464 6.685 42.765 1.00 97.62 88 LEU A O 1
ATOM 714 N N . LYS A 1 89 ? -6.611 6.049 42.495 1.00 97.31 89 LYS A N 1
ATOM 715 C CA . LYS A 1 89 ? -6.458 5.469 41.148 1.00 97.31 89 LYS A CA 1
ATOM 716 C C . LYS A 1 89 ? -5.973 6.504 40.135 1.00 97.31 89 LYS A C 1
ATOM 718 O O . LYS A 1 89 ? -4.935 6.269 39.520 1.00 97.31 89 LYS A O 1
ATOM 723 N N . ASP A 1 90 ? -6.618 7.662 40.042 1.00 97.50 90 ASP A N 1
ATOM 724 C CA . ASP A 1 90 ? -6.279 8.736 39.095 1.00 97.50 90 ASP A CA 1
ATOM 725 C C . ASP A 1 90 ? -4.836 9.227 39.294 1.00 97.50 90 ASP A C 1
ATOM 727 O O . ASP A 1 90 ? -4.071 9.450 38.354 1.00 97.50 90 ASP A O 1
ATOM 731 N N . ARG A 1 91 ? -4.414 9.329 40.558 1.00 97.88 91 ARG A N 1
ATOM 732 C CA . ARG A 1 91 ? -3.059 9.717 40.972 1.00 97.88 91 ARG A CA 1
ATOM 733 C C . ARG A 1 91 ? -2.016 8.629 40.683 1.00 97.88 91 ARG A C 1
ATOM 735 O O . ARG A 1 91 ? -0.860 8.954 40.404 1.00 97.88 91 ARG A O 1
ATOM 742 N N . ILE A 1 92 ? -2.399 7.351 40.708 1.00 97.19 92 ILE A N 1
ATOM 743 C CA . ILE A 1 92 ? -1.561 6.230 40.251 1.00 97.19 92 ILE A CA 1
ATOM 744 C C . ILE A 1 92 ? -1.482 6.201 38.720 1.00 97.19 92 ILE A C 1
ATOM 746 O O . ILE A 1 92 ? -0.392 5.993 38.184 1.00 97.19 92 ILE A O 1
ATOM 750 N N . GLU A 1 93 ? -2.591 6.429 38.015 1.00 97.06 93 GLU A N 1
ATOM 751 C CA . GLU A 1 93 ? -2.653 6.477 36.554 1.00 97.06 93 GLU A CA 1
ATOM 752 C C . GLU A 1 93 ? -1.829 7.639 35.998 1.00 97.06 93 GLU A C 1
ATOM 754 O O . GLU A 1 93 ? -0.959 7.407 35.161 1.00 97.06 93 GLU A O 1
ATOM 759 N N . LYS A 1 94 ? -1.979 8.849 36.545 1.00 97.50 94 LYS A N 1
ATOM 760 C CA . LYS A 1 94 ? -1.139 10.003 36.201 1.00 97.50 94 LYS A CA 1
ATOM 761 C C . LYS A 1 94 ? 0.352 9.701 36.391 1.00 97.50 94 LYS A C 1
ATOM 763 O O . LYS A 1 94 ? 1.149 9.888 35.478 1.00 97.50 94 LYS A O 1
ATOM 768 N N . ARG A 1 95 ? 0.735 9.093 37.521 1.00 97.12 95 ARG A N 1
ATOM 769 C CA . ARG A 1 95 ? 2.118 8.626 37.739 1.00 97.12 95 ARG A CA 1
ATOM 770 C C . ARG A 1 95 ? 2.544 7.501 36.786 1.00 97.12 95 ARG A C 1
ATOM 772 O O . ARG A 1 95 ? 3.741 7.237 36.675 1.00 97.12 95 ARG A O 1
ATOM 779 N N . ARG A 1 96 ? 1.628 6.755 36.157 1.00 97.06 96 ARG A N 1
ATOM 780 C CA . ARG A 1 96 ? 1.940 5.743 35.125 1.00 97.06 96 ARG A CA 1
ATOM 781 C C . ARG A 1 96 ? 2.108 6.399 33.751 1.00 97.06 96 ARG A C 1
ATOM 783 O O . ARG A 1 96 ? 3.088 6.079 33.080 1.00 97.06 96 ARG A O 1
ATOM 790 N N . SER A 1 97 ? 1.233 7.328 33.364 1.00 93.56 97 SER A N 1
ATOM 791 C CA . SER A 1 97 ? 1.334 8.057 32.094 1.00 93.56 97 SER A CA 1
ATOM 792 C C . SER A 1 97 ? 2.575 8.953 32.049 1.00 93.56 97 SER A C 1
ATOM 794 O O . SER A 1 97 ? 3.335 8.851 31.092 1.00 93.56 97 SER A O 1
ATOM 796 N N . GLU A 1 98 ? 2.883 9.689 33.123 1.00 96.75 98 GLU A N 1
ATOM 797 C CA . GLU A 1 98 ? 4.123 10.476 33.264 1.00 96.75 98 GLU A CA 1
ATOM 798 C C . GLU A 1 98 ? 5.386 9.614 33.059 1.00 96.75 98 GLU A C 1
ATOM 800 O O . GLU A 1 98 ? 6.319 10.010 32.359 1.00 96.75 98 GLU A O 1
ATOM 805 N N . ARG A 1 99 ? 5.423 8.394 33.619 1.00 97.38 99 ARG A N 1
ATOM 806 C CA . ARG A 1 99 ? 6.543 7.453 33.413 1.00 97.38 99 ARG A CA 1
ATOM 807 C C . ARG A 1 99 ? 6.590 6.897 31.990 1.00 97.38 99 ARG A C 1
ATOM 809 O O . ARG A 1 99 ? 7.680 6.765 31.436 1.00 97.38 99 ARG A O 1
ATOM 816 N N . ALA A 1 100 ? 5.442 6.584 31.391 1.00 95.81 100 ALA A N 1
ATOM 817 C CA . ALA A 1 100 ? 5.370 6.131 30.003 1.00 95.81 100 ALA A CA 1
ATOM 818 C C . ALA A 1 100 ? 5.827 7.229 29.023 1.00 95.81 100 ALA A C 1
ATOM 820 O O . ALA A 1 100 ? 6.544 6.944 28.065 1.00 95.81 100 ALA A O 1
ATOM 821 N N . GLU A 1 101 ? 5.483 8.488 29.293 1.00 95.19 101 GLU A N 1
ATOM 822 C CA . GLU A 1 101 ? 5.919 9.652 28.526 1.00 95.19 101 GLU A CA 1
ATOM 823 C C . GLU A 1 101 ? 7.424 9.911 28.683 1.00 95.19 101 GLU A C 1
ATOM 825 O O . GLU A 1 101 ? 8.130 10.017 27.680 1.00 95.19 101 GLU A O 1
ATOM 830 N N . GLN A 1 102 ? 7.963 9.884 29.909 1.00 95.31 102 GLN A N 1
ATOM 831 C CA . GLN A 1 102 ? 9.415 9.944 30.133 1.00 95.31 102 GLN A CA 1
ATOM 832 C C . GLN A 1 102 ? 10.162 8.828 29.384 1.00 95.31 102 GLN A C 1
ATOM 834 O O . GLN A 1 102 ? 11.213 9.078 28.787 1.00 95.31 102 GLN A O 1
ATOM 839 N N . GLN A 1 103 ? 9.620 7.606 29.374 1.00 93.31 103 GLN A N 1
ATOM 840 C CA . GLN A 1 103 ? 10.200 6.478 28.644 1.00 93.31 103 GLN A CA 1
ATOM 841 C C . GLN A 1 103 ? 10.134 6.686 27.121 1.00 93.31 103 GLN A C 1
ATOM 843 O O . GLN A 1 103 ? 11.114 6.403 26.426 1.00 93.31 103 GLN A O 1
ATOM 848 N N . ARG A 1 104 ? 9.033 7.247 26.597 1.00 94.31 104 ARG A N 1
ATOM 849 C CA . ARG A 1 104 ? 8.923 7.651 25.185 1.00 94.31 104 ARG A CA 1
ATOM 850 C C . ARG A 1 104 ? 9.973 8.699 24.824 1.00 94.31 104 ARG A C 1
ATOM 852 O O . ARG A 1 104 ? 10.746 8.440 23.906 1.00 94.31 104 ARG A O 1
ATOM 859 N N . ILE A 1 105 ? 10.064 9.799 25.576 1.00 94.81 105 ILE A N 1
ATOM 860 C CA . ILE A 1 105 ? 11.005 10.911 25.336 1.00 94.81 105 ILE A CA 1
ATOM 861 C C . ILE A 1 105 ? 12.464 10.430 25.361 1.00 94.81 105 ILE A C 1
ATOM 863 O O . ILE A 1 105 ? 13.262 10.842 24.518 1.00 94.81 105 ILE A O 1
ATOM 867 N N . ARG A 1 106 ? 12.824 9.523 26.283 1.00 95.25 106 ARG A N 1
ATOM 868 C CA . ARG A 1 106 ? 14.142 8.857 26.281 1.00 95.25 106 ARG A CA 1
ATOM 869 C C . ARG A 1 106 ? 14.349 8.056 24.993 1.00 95.25 106 ARG A C 1
ATOM 871 O O . ARG A 1 106 ? 15.298 8.319 24.262 1.00 95.25 106 ARG A O 1
ATOM 878 N N . SER A 1 107 ? 13.416 7.156 24.666 1.00 94.31 107 SER A N 1
ATOM 879 C CA . SER A 1 107 ? 13.512 6.310 23.466 1.00 94.31 107 SER A CA 1
ATOM 880 C C . SER A 1 107 ? 13.561 7.105 22.154 1.00 94.31 107 SER A C 1
ATOM 882 O O . SER A 1 107 ? 14.172 6.658 21.189 1.00 94.31 107 SER A O 1
ATOM 884 N N . GLU A 1 108 ? 12.928 8.277 22.108 1.00 93.81 108 GLU A N 1
ATOM 885 C CA . GLU A 1 108 ? 12.911 9.176 20.956 1.00 93.81 108 GLU A CA 1
ATOM 886 C C . GLU A 1 108 ? 14.231 9.939 20.824 1.00 93.81 108 GLU A C 1
ATOM 888 O O . GLU A 1 108 ? 14.821 9.940 19.747 1.00 93.81 108 GLU A O 1
ATOM 893 N N . ARG A 1 109 ? 14.762 10.475 21.929 1.00 94.19 109 ARG A N 1
ATOM 894 C CA . ARG A 1 109 ? 16.086 11.114 21.978 1.00 94.19 109 ARG A CA 1
ATOM 895 C C . ARG A 1 109 ? 17.212 10.153 21.597 1.00 94.19 109 ARG A C 1
ATOM 897 O O . ARG A 1 109 ? 18.135 10.542 20.886 1.00 94.19 109 ARG A O 1
ATOM 904 N N . ASP A 1 110 ? 17.145 8.903 22.045 1.00 92.50 110 ASP A N 1
ATOM 905 C CA . ASP A 1 110 ? 18.171 7.907 21.727 1.00 92.50 110 ASP A CA 1
ATOM 906 C C . ASP A 1 110 ? 18.034 7.375 20.288 1.00 92.50 110 ASP A C 1
ATOM 908 O O . ASP A 1 110 ? 19.048 7.185 19.617 1.00 92.50 110 ASP A O 1
ATOM 912 N N . LYS A 1 111 ? 16.810 7.276 19.741 1.00 94.31 111 LYS A N 1
ATOM 913 C CA . LYS A 1 111 ? 16.591 7.086 18.292 1.00 94.31 111 LYS A CA 1
ATOM 914 C C . LYS A 1 111 ? 17.107 8.264 17.467 1.00 94.31 111 LYS A C 1
ATOM 916 O O . LYS A 1 111 ? 17.682 8.040 16.409 1.00 94.31 111 LYS A O 1
ATOM 921 N N . GLU A 1 112 ? 16.930 9.501 17.927 1.00 92.44 112 GLU A N 1
ATOM 922 C CA . GLU A 1 112 ? 17.437 10.688 17.232 1.00 92.44 112 GLU A CA 1
ATOM 923 C C . GLU A 1 112 ? 18.972 10.700 17.205 1.00 92.44 112 GLU A C 1
ATOM 925 O O . GLU A 1 112 ? 19.570 10.942 16.159 1.00 92.44 112 GLU A O 1
ATOM 930 N N . ARG A 1 113 ? 19.619 10.368 18.329 1.00 92.75 113 ARG A N 1
ATOM 931 C CA . ARG A 1 113 ? 21.078 10.192 18.422 1.00 92.75 113 ARG A CA 1
ATOM 932 C C . ARG A 1 113 ? 21.579 9.100 17.483 1.00 92.75 113 ARG A C 1
ATOM 934 O O . ARG A 1 113 ? 22.502 9.353 16.713 1.00 92.75 113 ARG A O 1
ATOM 941 N N . GLN A 1 114 ? 20.953 7.922 17.517 1.00 88.81 114 GLN A N 1
ATOM 942 C CA . GLN A 1 114 ? 21.295 6.811 16.630 1.00 88.81 114 GLN A CA 1
ATOM 943 C C . GLN A 1 114 ? 21.143 7.220 15.160 1.00 88.81 114 GLN A C 1
ATOM 945 O O . GLN A 1 114 ? 22.071 7.038 14.376 1.00 88.81 114 GLN A O 1
ATOM 950 N N . LYS A 1 115 ? 20.029 7.874 14.808 1.00 90.06 115 LYS A N 1
ATOM 951 C CA . LYS A 1 115 ? 19.800 8.384 13.456 1.00 90.06 115 LYS A CA 1
ATOM 952 C C . LYS A 1 115 ? 20.845 9.424 13.045 1.00 90.06 115 LYS A C 1
ATOM 954 O O . LYS A 1 115 ? 21.348 9.339 11.937 1.00 90.06 115 LYS A O 1
ATOM 959 N N . ARG A 1 116 ? 21.224 10.376 13.909 1.00 89.69 116 ARG A N 1
ATOM 960 C CA . ARG A 1 116 ? 22.284 11.357 13.591 1.00 89.69 116 ARG A CA 1
ATOM 961 C C . ARG A 1 116 ? 23.626 10.674 13.300 1.00 89.69 116 ARG A C 1
ATOM 963 O O . ARG A 1 116 ? 24.304 11.078 12.363 1.00 89.69 116 ARG A O 1
ATOM 970 N N . LEU A 1 117 ? 23.984 9.629 14.052 1.00 88.00 117 LEU A N 1
ATOM 971 C CA . LEU A 1 117 ? 25.195 8.831 13.806 1.00 88.00 117 LEU A CA 1
ATOM 972 C C . LEU A 1 117 ? 25.106 8.013 12.506 1.00 88.00 117 LEU A C 1
ATOM 974 O O . LEU A 1 117 ? 26.112 7.837 11.818 1.00 88.00 117 LEU A O 1
ATOM 978 N N . GLU A 1 118 ? 23.916 7.526 12.150 1.00 86.81 118 GLU A N 1
ATOM 979 C CA . GLU A 1 118 ? 23.653 6.838 10.881 1.00 86.81 118 GLU A CA 1
ATOM 980 C C . GLU A 1 118 ? 23.671 7.805 9.686 1.00 86.81 118 GLU A C 1
ATOM 982 O O . GLU A 1 118 ? 24.315 7.498 8.687 1.00 86.81 118 GLU A O 1
ATOM 987 N N . ASP A 1 119 ? 23.070 8.992 9.803 1.00 84.19 119 ASP A N 1
ATOM 988 C CA . ASP A 1 119 ? 23.089 10.061 8.794 1.00 84.19 119 ASP A CA 1
ATOM 989 C C . ASP A 1 119 ? 24.522 10.614 8.589 1.00 84.19 119 ASP A C 1
ATOM 991 O O . ASP A 1 119 ? 24.934 10.878 7.456 1.00 84.19 119 ASP A O 1
ATOM 995 N N . GLU A 1 120 ? 25.321 10.754 9.657 1.00 82.94 120 GLU A N 1
ATOM 996 C CA . GLU A 1 120 ? 26.738 11.149 9.575 1.00 82.94 120 GLU A CA 1
ATOM 997 C C . GLU A 1 120 ? 27.597 10.047 8.933 1.00 82.94 120 GLU A C 1
ATOM 999 O O . GLU A 1 120 ? 28.395 10.325 8.031 1.00 82.94 120 GLU A O 1
ATOM 1004 N N . ARG A 1 121 ? 27.400 8.781 9.333 1.00 83.50 121 ARG A N 1
ATOM 1005 C CA . ARG A 1 121 ? 28.051 7.627 8.692 1.00 83.50 121 ARG A CA 1
ATOM 1006 C C . ARG A 1 121 ? 27.686 7.546 7.210 1.00 83.50 121 ARG A C 1
ATOM 1008 O O . ARG A 1 121 ? 28.585 7.349 6.398 1.00 83.50 121 ARG A O 1
ATOM 1015 N N . ALA A 1 122 ? 26.415 7.736 6.861 1.00 83.25 122 ALA A N 1
ATOM 1016 C CA . ALA A 1 122 ? 25.936 7.716 5.484 1.00 83.25 122 ALA A CA 1
ATOM 1017 C C . ALA A 1 122 ? 26.573 8.836 4.653 1.00 83.25 122 ALA A C 1
ATOM 1019 O O . ALA A 1 122 ? 27.098 8.555 3.580 1.00 83.25 122 ALA A O 1
ATOM 1020 N N . ARG A 1 123 ? 26.644 10.076 5.163 1.00 79.88 123 ARG A N 1
ATOM 1021 C CA . ARG A 1 123 ? 27.383 11.159 4.486 1.00 79.88 123 ARG A CA 1
ATOM 1022 C C . ARG A 1 123 ? 28.856 10.822 4.279 1.00 79.88 123 ARG A C 1
ATOM 1024 O O . ARG A 1 123 ? 29.385 11.053 3.196 1.00 79.88 123 ARG A O 1
ATOM 1031 N N . LYS A 1 124 ? 29.519 10.259 5.291 1.00 83.00 124 LYS A N 1
ATOM 1032 C CA . LYS A 1 124 ? 30.928 9.857 5.194 1.00 83.00 124 LYS A CA 1
ATOM 1033 C C . LYS A 1 124 ? 31.135 8.738 4.167 1.00 83.00 124 LYS A C 1
ATOM 1035 O O . LYS A 1 124 ? 32.108 8.777 3.418 1.00 83.00 124 LYS A O 1
ATOM 1040 N N . GLU A 1 125 ? 30.211 7.783 4.091 1.00 77.31 125 GLU A N 1
ATOM 1041 C CA . GLU A 1 125 ? 30.205 6.721 3.079 1.00 77.31 125 GLU A CA 1
ATOM 1042 C C . GLU A 1 125 ? 29.915 7.272 1.671 1.00 77.31 125 GLU A C 1
ATOM 1044 O O . GLU A 1 125 ? 30.589 6.883 0.720 1.00 77.31 125 GLU A O 1
ATOM 1049 N N . GLU A 1 126 ? 28.995 8.232 1.520 1.00 73.56 126 GLU A N 1
ATOM 1050 C CA . GLU A 1 126 ? 28.735 8.928 0.251 1.00 73.56 126 GLU A CA 1
ATOM 1051 C C . GLU A 1 126 ? 29.948 9.746 -0.222 1.00 73.56 126 GLU A C 1
ATOM 1053 O O . GLU A 1 126 ? 30.304 9.694 -1.403 1.00 73.56 126 GLU A O 1
ATOM 1058 N N . GLU A 1 127 ? 30.625 10.464 0.678 1.00 79.25 127 GLU A N 1
ATOM 1059 C CA . GLU A 1 127 ? 31.846 11.216 0.368 1.00 79.25 127 GLU A CA 1
ATOM 1060 C C . GLU A 1 127 ? 33.024 10.294 0.026 1.00 79.25 127 GLU A C 1
ATOM 1062 O O . GLU A 1 127 ? 33.735 10.551 -0.952 1.00 79.25 127 GLU A O 1
ATOM 1067 N N . GLU A 1 128 ? 33.211 9.183 0.747 1.00 78.50 128 GLU A N 1
ATOM 1068 C CA . GLU A 1 128 ? 34.235 8.188 0.411 1.00 78.50 128 GLU A CA 1
ATOM 1069 C C . GLU A 1 128 ? 33.918 7.487 -0.920 1.00 78.50 128 GLU A C 1
ATOM 1071 O O . GLU A 1 128 ? 34.796 7.364 -1.779 1.00 78.50 128 GLU A O 1
ATOM 1076 N N . ALA A 1 129 ? 32.660 7.104 -1.159 1.00 77.81 129 ALA A N 1
ATOM 1077 C CA . ALA A 1 129 ? 32.216 6.514 -2.419 1.00 77.81 129 ALA A CA 1
ATOM 1078 C C . ALA A 1 129 ? 32.370 7.487 -3.599 1.00 77.81 129 ALA A C 1
ATOM 1080 O O . ALA A 1 129 ? 32.763 7.066 -4.694 1.00 77.81 129 ALA A O 1
ATOM 1081 N N . LYS A 1 130 ? 32.124 8.787 -3.386 1.00 78.44 130 LYS A N 1
ATOM 1082 C CA . LYS A 1 130 ? 32.374 9.852 -4.366 1.00 78.44 130 LYS A CA 1
ATOM 1083 C C . LYS A 1 130 ? 33.869 10.018 -4.634 1.00 78.44 130 LYS A C 1
ATOM 1085 O O . LYS A 1 130 ? 34.271 9.977 -5.795 1.00 78.44 130 LYS A O 1
ATOM 1090 N N . LYS A 1 131 ? 34.709 10.121 -3.599 1.00 80.88 131 LYS A N 1
ATOM 1091 C CA . LYS A 1 131 ? 36.171 10.226 -3.745 1.00 80.88 131 LYS A CA 1
ATOM 1092 C C . LYS A 1 131 ? 36.750 9.012 -4.475 1.00 80.88 131 LYS A C 1
ATOM 1094 O O . LYS A 1 131 ? 37.500 9.168 -5.434 1.00 80.88 131 LYS A O 1
ATOM 1099 N N . ARG A 1 132 ? 36.327 7.802 -4.100 1.00 79.88 132 ARG A N 1
ATOM 1100 C CA . ARG A 1 132 ? 36.699 6.543 -4.762 1.00 79.88 132 ARG A CA 1
ATOM 1101 C C . ARG A 1 132 ? 36.237 6.510 -6.220 1.00 79.88 132 ARG A C 1
ATOM 1103 O O . ARG A 1 132 ? 37.001 6.105 -7.090 1.00 79.88 132 ARG A O 1
ATOM 1110 N N . ALA A 1 133 ? 35.030 6.998 -6.514 1.00 78.75 133 ALA A N 1
ATOM 1111 C CA . ALA A 1 133 ? 34.538 7.152 -7.881 1.00 78.75 133 ALA A CA 1
ATOM 1112 C C . ALA A 1 133 ? 35.335 8.179 -8.704 1.00 78.75 133 ALA A C 1
ATOM 1114 O O . ALA A 1 133 ? 35.534 7.960 -9.898 1.00 78.75 133 ALA A O 1
ATOM 1115 N N . GLU A 1 134 ? 35.787 9.276 -8.097 1.00 79.44 134 GLU A N 1
ATOM 1116 C CA . GLU A 1 134 ? 36.631 10.280 -8.748 1.00 79.44 134 GLU A CA 1
ATOM 1117 C C . GLU A 1 134 ? 38.053 9.768 -8.988 1.00 79.44 134 GLU A C 1
ATOM 1119 O O . GLU A 1 134 ? 38.596 9.986 -10.069 1.00 79.44 134 GLU A O 1
ATOM 1124 N N . ASP A 1 135 ? 38.649 9.051 -8.036 1.00 79.75 135 ASP A N 1
ATOM 1125 C CA . ASP A 1 135 ? 39.990 8.484 -8.184 1.00 79.75 135 ASP A CA 1
ATOM 1126 C C . ASP A 1 135 ? 40.007 7.307 -9.168 1.00 79.75 135 ASP A C 1
ATOM 1128 O O . ASP A 1 135 ? 40.909 7.228 -10.002 1.00 79.75 135 ASP A O 1
ATOM 1132 N N . ASP A 1 136 ? 38.975 6.461 -9.190 1.00 74.38 136 ASP A N 1
ATOM 1133 C CA . ASP A 1 136 ? 38.801 5.466 -10.254 1.00 74.38 136 ASP A CA 1
ATOM 1134 C C . ASP A 1 136 ? 38.497 6.127 -11.610 1.00 74.38 136 ASP A C 1
ATOM 1136 O O . ASP A 1 136 ? 38.950 5.638 -12.645 1.00 74.38 136 ASP A O 1
ATOM 1140 N N . ALA A 1 137 ? 37.822 7.283 -11.647 1.00 72.00 137 ALA A N 1
ATOM 1141 C CA . ALA A 1 137 ? 37.661 8.059 -12.878 1.00 72.00 137 ALA A CA 1
ATOM 1142 C C . ALA A 1 137 ? 38.976 8.712 -13.348 1.00 72.00 137 ALA A C 1
ATOM 1144 O O . ALA A 1 137 ? 39.203 8.776 -14.557 1.00 72.00 137 ALA A O 1
ATOM 1145 N N . LYS A 1 138 ? 39.858 9.157 -12.440 1.00 75.31 138 LYS A N 1
ATOM 1146 C CA . LYS A 1 138 ? 41.214 9.651 -12.761 1.00 75.31 138 LYS A CA 1
ATOM 1147 C C . LYS A 1 138 ? 42.089 8.514 -13.295 1.00 75.31 138 LYS A C 1
ATOM 1149 O O . LYS A 1 138 ? 42.589 8.630 -14.410 1.00 75.31 138 LYS A O 1
ATOM 1154 N N . LYS A 1 139 ? 42.176 7.388 -12.572 1.00 72.75 139 LYS A N 1
ATOM 1155 C CA . LYS A 1 139 ? 42.879 6.165 -13.012 1.00 72.75 139 LYS A CA 1
ATOM 1156 C C . LYS A 1 139 ? 42.353 5.657 -14.353 1.00 72.75 139 LYS A C 1
ATOM 1158 O O . LYS A 1 139 ? 43.127 5.262 -15.214 1.00 72.75 139 LYS A O 1
ATOM 1163 N N . LYS A 1 140 ? 41.034 5.695 -14.573 1.00 64.69 140 LYS A N 1
ATOM 1164 C CA . LYS A 1 140 ? 40.458 5.350 -15.875 1.00 64.69 140 LYS A CA 1
ATOM 1165 C C . LYS A 1 140 ? 40.885 6.350 -16.951 1.00 64.69 140 LYS A C 1
ATOM 1167 O O . LYS A 1 140 ? 41.302 5.908 -18.011 1.00 64.69 140 LYS A O 1
ATOM 1172 N N . LYS A 1 141 ? 40.805 7.666 -16.708 1.00 64.56 141 LYS A N 1
ATOM 1173 C CA . LYS A 1 141 ? 41.236 8.693 -17.677 1.00 64.56 141 LYS A CA 1
ATOM 1174 C C . LYS A 1 141 ? 42.688 8.485 -18.124 1.00 64.56 141 LYS A C 1
ATOM 1176 O O . LYS A 1 141 ? 42.951 8.636 -19.310 1.00 64.56 141 LYS A O 1
ATOM 1181 N N . THR A 1 142 ? 43.588 8.091 -17.221 1.00 63.84 142 THR A N 1
ATOM 1182 C CA . THR A 1 142 ? 44.985 7.764 -17.561 1.00 63.84 142 THR A CA 1
ATOM 1183 C C . THR A 1 142 ? 45.164 6.392 -18.221 1.00 63.84 142 THR A C 1
ATOM 1185 O O . THR A 1 142 ? 46.138 6.208 -18.943 1.00 63.84 142 THR A O 1
ATOM 1188 N N . LEU A 1 143 ? 44.241 5.442 -18.025 1.00 58.31 143 LEU A N 1
ATOM 1189 C CA . LEU A 1 143 ? 44.325 4.082 -18.579 1.00 58.31 143 LEU A CA 1
ATOM 1190 C C . LEU A 1 143 ? 43.559 3.887 -19.906 1.00 58.31 143 LEU A C 1
ATOM 1192 O O . LEU A 1 143 ? 43.897 2.990 -20.673 1.00 58.31 143 LEU A O 1
ATOM 1196 N N . THR A 1 144 ? 42.536 4.695 -20.221 1.00 52.81 144 THR A N 1
ATOM 1197 C CA . THR A 1 144 ? 41.754 4.543 -21.466 1.00 52.81 144 THR A CA 1
ATOM 1198 C C . THR A 1 144 ? 42.397 5.170 -22.697 1.00 52.81 144 THR A C 1
ATOM 1200 O O . THR A 1 144 ? 41.822 6.061 -23.322 1.00 52.81 144 THR A O 1
ATOM 1203 N N . SER A 1 145 ? 43.524 4.598 -23.117 1.00 52.41 145 SER A N 1
ATOM 1204 C CA . SER A 1 145 ? 43.813 4.494 -24.546 1.00 52.41 145 SER A CA 1
ATOM 1205 C C . SER A 1 145 ? 43.102 3.250 -25.094 1.00 52.41 145 SER A C 1
ATOM 1207 O O . SER A 1 145 ? 43.493 2.123 -24.807 1.00 52.41 145 SER A O 1
ATOM 1209 N N . LEU A 1 146 ? 42.030 3.480 -25.860 1.00 57.75 146 LEU A N 1
ATOM 1210 C CA . LEU A 1 146 ? 41.202 2.488 -26.565 1.00 57.75 146 LEU A CA 1
ATOM 1211 C C . LEU A 1 146 ? 40.382 1.486 -25.692 1.00 57.75 146 LEU A C 1
ATOM 1213 O O . LEU A 1 146 ? 40.666 1.156 -24.545 1.00 57.75 146 LEU A O 1
ATOM 1217 N N . HIS A 1 147 ? 39.268 1.035 -26.277 1.00 60.25 147 HIS A N 1
ATOM 1218 C CA . HIS A 1 147 ? 38.352 -0.053 -25.877 1.00 60.25 147 HIS A CA 1
ATOM 1219 C C . HIS A 1 147 ? 37.601 -0.058 -24.518 1.00 60.25 147 HIS A C 1
ATOM 1221 O O . HIS A 1 147 ? 36.433 -0.455 -24.534 1.00 60.25 147 HIS A O 1
ATOM 1227 N N . PHE A 1 148 ? 38.106 0.422 -23.369 1.00 53.88 148 PHE A N 1
ATOM 1228 C CA . PHE A 1 148 ? 37.345 0.367 -22.083 1.00 53.88 148 PHE A CA 1
ATOM 1229 C C . PHE A 1 148 ? 36.253 1.469 -21.924 1.00 53.88 148 PHE A C 1
ATOM 1231 O O . PHE A 1 148 ? 35.990 2.020 -20.848 1.00 53.88 148 PHE A O 1
ATOM 1238 N N . GLY A 1 149 ? 35.574 1.807 -23.024 1.00 61.56 149 GLY A N 1
ATOM 1239 C CA . GLY A 1 149 ? 34.443 2.742 -23.059 1.00 61.56 149 GLY A CA 1
ATOM 1240 C C . GLY A 1 149 ? 33.120 2.106 -22.611 1.00 61.56 149 GLY A C 1
ATOM 1241 O O . GLY A 1 149 ? 32.506 2.551 -21.638 1.00 61.56 149 GLY A O 1
ATOM 1242 N N . GLY A 1 150 ? 32.698 1.038 -23.299 1.00 67.25 150 GLY A N 1
ATOM 1243 C CA . GLY A 1 150 ? 31.330 0.501 -23.222 1.00 67.25 150 GLY A CA 1
ATOM 1244 C C . GLY A 1 150 ? 30.923 -0.123 -21.881 1.00 67.25 150 GLY A C 1
ATOM 1245 O O . GLY A 1 150 ? 29.739 -0.119 -21.544 1.00 67.25 150 GLY A O 1
ATOM 1246 N N . TYR A 1 151 ? 31.874 -0.621 -21.082 1.00 63.34 151 TYR A N 1
ATOM 1247 C CA . TYR A 1 151 ? 31.582 -1.121 -19.730 1.00 63.34 151 TYR A CA 1
ATOM 1248 C C . TYR A 1 151 ? 31.188 0.021 -18.782 1.00 63.34 151 TYR A C 1
ATOM 1250 O O . TYR A 1 151 ? 30.213 -0.072 -18.039 1.00 63.34 151 TYR A O 1
ATOM 1258 N N . MET A 1 152 ? 31.911 1.139 -18.857 1.00 58.06 152 MET A N 1
ATOM 1259 C CA . MET A 1 152 ? 31.735 2.265 -17.942 1.00 58.06 152 MET A CA 1
ATOM 1260 C C . MET A 1 152 ? 30.479 3.089 -18.226 1.00 58.06 152 MET A C 1
ATOM 1262 O O . MET A 1 152 ? 29.885 3.594 -17.281 1.00 58.06 152 MET A O 1
ATOM 1266 N N . GLN A 1 153 ? 30.024 3.160 -19.480 1.00 61.91 153 GLN A N 1
ATOM 1267 C CA . GLN A 1 153 ? 28.738 3.782 -19.823 1.00 61.91 153 GLN A CA 1
ATOM 1268 C C . GLN A 1 153 ? 27.555 3.042 -19.166 1.00 61.91 153 GLN A C 1
ATOM 1270 O O . GLN A 1 153 ? 26.641 3.667 -18.634 1.00 61.91 153 GLN A O 1
ATOM 1275 N N . LYS A 1 154 ? 27.622 1.704 -19.095 1.00 61.50 154 LYS A N 1
ATOM 1276 C CA . LYS A 1 154 ? 26.651 0.877 -18.355 1.00 61.50 154 LYS A CA 1
ATOM 1277 C C . LYS A 1 154 ? 26.767 1.029 -16.832 1.00 61.50 154 LYS A C 1
ATOM 1279 O O . LYS A 1 154 ? 25.814 0.721 -16.121 1.00 61.50 154 LYS A O 1
ATOM 1284 N N . LEU A 1 155 ? 27.914 1.482 -16.318 1.00 56.91 155 LEU A N 1
ATOM 1285 C CA . LEU A 1 155 ? 28.118 1.766 -14.893 1.00 56.91 155 LEU A CA 1
ATOM 1286 C C . LEU A 1 155 ? 27.583 3.150 -14.501 1.00 56.91 155 LEU A C 1
ATOM 1288 O O . LEU A 1 155 ? 26.924 3.275 -13.471 1.00 56.91 155 LEU A O 1
ATOM 1292 N N . THR A 1 156 ? 27.809 4.179 -15.323 1.00 58.94 156 THR A N 1
ATOM 1293 C CA . THR A 1 156 ? 27.244 5.520 -15.096 1.00 58.94 156 THR A CA 1
ATOM 1294 C C . THR A 1 156 ? 25.724 5.514 -15.223 1.00 58.94 156 THR A C 1
ATOM 1296 O O . THR A 1 156 ? 25.046 6.115 -14.394 1.00 58.94 156 THR A O 1
ATOM 1299 N N . GLU A 1 157 ? 25.163 4.763 -16.174 1.00 59.38 157 GLU A N 1
ATOM 1300 C CA . GLU A 1 157 ? 23.708 4.632 -16.304 1.00 59.38 157 GLU A CA 1
ATOM 1301 C C . GLU A 1 157 ? 23.052 3.881 -15.126 1.00 59.38 157 GLU A C 1
ATOM 1303 O O . GLU A 1 157 ? 21.904 4.163 -14.794 1.00 59.38 157 GLU A O 1
ATOM 1308 N N . LYS A 1 158 ? 23.793 3.009 -14.424 1.00 56.41 158 LYS A N 1
ATOM 1309 C CA . LYS A 1 158 ? 23.364 2.390 -13.153 1.00 56.41 158 LYS A CA 1
ATOM 1310 C C . LYS A 1 158 ? 23.492 3.306 -11.926 1.00 56.41 158 LYS A C 1
ATOM 1312 O O . LYS A 1 158 ? 22.893 2.998 -10.901 1.00 56.41 158 LYS A O 1
ATOM 1317 N N . ARG A 1 159 ? 24.281 4.387 -12.005 1.00 54.94 159 ARG A N 1
ATOM 1318 C CA . ARG A 1 159 ? 24.391 5.420 -10.953 1.00 54.94 159 ARG A CA 1
ATOM 1319 C C . ARG A 1 159 ? 23.368 6.546 -11.114 1.00 54.94 159 ARG A C 1
ATOM 1321 O O . ARG A 1 159 ? 23.077 7.235 -10.145 1.00 54.94 159 ARG A O 1
ATOM 1328 N N . SER A 1 160 ? 22.794 6.717 -12.306 1.00 54.28 160 SER A N 1
ATOM 1329 C CA . SER A 1 160 ? 21.549 7.473 -12.468 1.00 54.28 160 SER A CA 1
ATOM 1330 C C . SER A 1 160 ? 20.442 6.781 -11.661 1.00 54.28 160 SER A C 1
ATOM 1332 O O . SER A 1 160 ? 20.325 5.555 -11.720 1.00 54.28 160 SER A O 1
ATOM 1334 N N . GLY A 1 161 ? 19.678 7.553 -10.878 1.00 58.94 161 GLY A N 1
ATOM 1335 C CA . GLY A 1 161 ? 18.738 7.039 -9.875 1.00 58.94 161 GLY A CA 1
ATOM 1336 C C . GLY A 1 161 ? 17.863 5.900 -10.403 1.00 58.94 161 GLY A C 1
ATOM 1337 O O . GLY A 1 161 ? 17.254 6.036 -11.461 1.00 58.94 161 GLY A O 1
ATOM 1338 N N . LYS A 1 162 ? 17.860 4.780 -9.663 1.00 66.81 162 LYS A N 1
ATOM 1339 C CA . LYS A 1 162 ? 17.351 3.435 -10.004 1.00 66.81 162 LYS A CA 1
ATOM 1340 C C . LYS A 1 162 ? 16.101 3.447 -10.905 1.00 66.81 162 LYS A C 1
ATOM 1342 O O . LYS A 1 162 ? 14.979 3.334 -10.416 1.00 66.81 162 LYS A O 1
ATOM 1347 N N . LYS A 1 163 ? 16.309 3.577 -12.225 1.00 72.00 163 LYS A N 1
ATOM 1348 C CA . LYS A 1 163 ? 15.237 3.678 -13.231 1.00 72.00 163 LYS A CA 1
ATOM 1349 C C . LYS A 1 163 ? 14.315 2.464 -13.091 1.00 72.00 163 LYS A C 1
ATOM 1351 O O . LYS A 1 163 ? 14.788 1.339 -13.247 1.00 72.00 163 LYS A O 1
ATOM 1356 N N . GLN A 1 164 ? 13.030 2.699 -12.802 1.00 72.25 164 GLN A N 1
ATOM 1357 C CA . GLN A 1 164 ? 12.048 1.634 -12.568 1.00 72.25 164 GLN A CA 1
ATOM 1358 C C . GLN A 1 164 ? 12.092 0.624 -13.720 1.00 72.25 164 GLN A C 1
ATOM 1360 O O . GLN A 1 164 ? 11.913 1.002 -14.883 1.00 72.25 164 GLN A O 1
ATOM 1365 N N . THR A 1 165 ? 12.356 -0.646 -13.414 1.00 85.50 165 THR A N 1
ATOM 1366 C CA . THR A 1 165 ? 12.578 -1.650 -14.462 1.00 85.50 165 THR A CA 1
ATOM 1367 C C . THR A 1 165 ? 11.285 -1.934 -15.224 1.00 85.50 165 THR A C 1
ATOM 1369 O O . THR A 1 165 ? 10.191 -1.823 -14.673 1.00 85.50 165 THR A O 1
ATOM 1372 N N . GLU A 1 166 ? 11.369 -2.375 -16.482 1.00 90.25 166 GLU A N 1
ATOM 1373 C CA . GLU A 1 166 ? 10.166 -2.753 -17.248 1.00 90.25 166 GLU A CA 1
ATOM 1374 C C . GLU A 1 166 ? 9.358 -3.872 -16.559 1.00 90.25 166 GLU A C 1
ATOM 1376 O O . GLU A 1 166 ? 8.136 -3.936 -16.686 1.00 90.25 166 GLU A O 1
ATOM 1381 N N . ARG A 1 167 ? 10.015 -4.707 -15.736 1.00 88.12 167 ARG A N 1
ATOM 1382 C CA . ARG A 1 167 ? 9.358 -5.692 -14.861 1.00 88.12 167 ARG A CA 1
ATOM 1383 C C . ARG A 1 167 ? 8.537 -5.019 -13.756 1.00 88.12 167 ARG A C 1
ATOM 1385 O O . ARG A 1 167 ? 7.403 -5.426 -13.515 1.00 88.12 167 ARG A O 1
ATOM 1392 N N . GLU A 1 168 ? 9.087 -4.002 -13.096 1.00 89.75 168 GLU A N 1
ATOM 1393 C CA . GLU A 1 168 ? 8.384 -3.210 -12.077 1.00 89.75 168 GLU A CA 1
ATOM 1394 C C . GLU A 1 168 ? 7.253 -2.372 -12.682 1.00 89.75 168 GLU A C 1
ATOM 1396 O O . GLU A 1 168 ? 6.163 -2.358 -12.116 1.00 89.75 168 GLU A O 1
ATOM 1401 N N . LYS A 1 169 ? 7.467 -1.730 -13.840 1.00 93.50 169 LYS A N 1
ATOM 1402 C CA . LYS A 1 169 ? 6.421 -0.990 -14.567 1.00 93.50 169 LYS A CA 1
ATOM 1403 C C . LYS A 1 169 ? 5.269 -1.911 -14.960 1.00 93.50 169 LYS A C 1
ATOM 1405 O O . LYS A 1 169 ? 4.120 -1.619 -14.637 1.00 93.50 169 LYS A O 1
ATOM 1410 N N . LYS A 1 170 ? 5.568 -3.069 -15.568 1.00 94.69 170 LYS A N 1
ATOM 1411 C CA . LYS A 1 170 ? 4.560 -4.088 -15.898 1.00 94.69 170 LYS A CA 1
ATOM 1412 C C . LYS A 1 170 ? 3.813 -4.564 -14.649 1.00 94.69 170 LYS A C 1
ATOM 1414 O O . LYS A 1 170 ? 2.592 -4.669 -14.693 1.00 94.69 170 LYS A O 1
ATOM 1419 N N . LYS A 1 171 ? 4.509 -4.817 -13.531 1.00 94.62 171 LYS A N 1
ATOM 1420 C CA . LYS A 1 171 ? 3.857 -5.203 -12.266 1.00 94.62 171 LYS A CA 1
ATOM 1421 C C . LYS A 1 171 ? 2.962 -4.084 -11.714 1.00 94.62 171 LYS A C 1
ATOM 1423 O O . LYS A 1 171 ? 1.869 -4.389 -11.254 1.00 94.62 171 LYS A O 1
ATOM 1428 N N . LYS A 1 172 ? 3.384 -2.816 -11.796 1.00 94.12 172 LYS A N 1
ATOM 1429 C CA . LYS A 1 172 ? 2.579 -1.653 -11.382 1.00 94.12 172 LYS A CA 1
ATOM 1430 C C . LYS A 1 172 ? 1.288 -1.564 -12.202 1.00 94.12 172 LYS A C 1
ATOM 1432 O O . LYS A 1 172 ? 0.217 -1.639 -11.618 1.00 94.12 172 LYS A O 1
ATOM 1437 N N . ILE A 1 173 ? 1.392 -1.554 -13.533 1.00 94.62 173 ILE A N 1
ATOM 1438 C CA . ILE A 1 173 ? 0.240 -1.447 -14.448 1.00 94.62 173 ILE A CA 1
ATOM 1439 C C . ILE A 1 173 ? -0.724 -2.636 -14.297 1.00 94.62 173 ILE A C 1
ATOM 1441 O O . ILE A 1 173 ? -1.939 -2.457 -14.326 1.00 94.62 173 ILE A O 1
ATOM 1445 N N . LEU A 1 174 ? -0.212 -3.858 -14.110 1.00 95.31 174 LEU A N 1
ATOM 1446 C CA . LEU A 1 174 ? -1.063 -5.031 -13.872 1.00 95.31 174 LEU A CA 1
ATOM 1447 C C . LEU A 1 174 ? -1.755 -4.991 -12.502 1.00 95.31 174 LEU A C 1
ATOM 1449 O O . LEU A 1 174 ? -2.903 -5.411 -12.406 1.00 95.31 174 LEU A O 1
ATOM 1453 N N . ASN A 1 175 ? -1.100 -4.460 -11.465 1.00 94.44 175 ASN A N 1
ATOM 1454 C CA . ASN A 1 175 ? -1.736 -4.232 -10.168 1.00 94.44 175 ASN A CA 1
ATOM 1455 C C . ASN A 1 175 ? -2.802 -3.123 -10.248 1.00 94.44 175 ASN A C 1
ATOM 1457 O O . ASN A 1 175 ? -3.882 -3.301 -9.702 1.00 94.44 175 ASN A O 1
ATOM 1461 N N . GLU A 1 176 ? -2.534 -2.025 -10.959 1.00 94.31 176 GLU A N 1
ATOM 1462 C CA . GLU A 1 176 ? -3.482 -0.916 -11.178 1.00 94.31 176 GLU A CA 1
ATOM 1463 C C . GLU A 1 176 ? -4.735 -1.363 -11.948 1.00 94.31 176 GLU A C 1
ATOM 1465 O O . GLU A 1 176 ? -5.836 -0.905 -11.658 1.00 94.31 176 GLU A O 1
ATOM 1470 N N . ARG A 1 177 ? -4.593 -2.304 -12.893 1.00 93.75 177 ARG A N 1
ATOM 1471 C CA . ARG A 1 177 ? -5.724 -2.927 -13.605 1.00 93.75 177 ARG A CA 1
ATOM 1472 C C . ARG A 1 177 ? -6.456 -4.002 -12.787 1.00 93.75 177 ARG A C 1
ATOM 1474 O O . ARG A 1 177 ? -7.579 -4.365 -13.138 1.00 93.75 177 ARG A O 1
ATOM 1481 N N . ARG A 1 178 ? -5.851 -4.547 -11.723 1.00 92.62 178 ARG A N 1
ATOM 1482 C CA . ARG A 1 178 ? -6.432 -5.634 -10.919 1.00 92.62 178 ARG A CA 1
ATOM 1483 C C . ARG A 1 178 ? -7.365 -5.076 -9.843 1.00 92.62 178 ARG A C 1
ATOM 1485 O O . ARG A 1 178 ? -6.957 -4.869 -8.702 1.00 92.62 178 ARG A O 1
ATOM 1492 N N . LYS A 1 179 ? -8.644 -4.923 -10.197 1.00 87.88 179 LYS A N 1
ATOM 1493 C CA . LYS A 1 179 ? -9.736 -4.748 -9.225 1.00 87.88 179 LYS A CA 1
ATOM 1494 C C . LYS A 1 179 ? -9.703 -5.896 -8.198 1.00 87.88 179 LYS A C 1
ATOM 1496 O O . LYS A 1 179 ? -9.544 -7.058 -8.575 1.00 87.88 179 LYS A O 1
ATOM 1501 N N . SER A 1 180 ? -9.843 -5.580 -6.913 1.00 87.56 180 SER A N 1
ATOM 1502 C CA . SER A 1 180 ? -10.085 -6.580 -5.867 1.00 87.56 180 SER A CA 1
ATOM 1503 C C . SER A 1 180 ? -11.512 -7.119 -5.966 1.00 87.56 180 SER A C 1
ATOM 1505 O O . SER A 1 180 ? -12.431 -6.381 -6.318 1.00 87.56 180 SER A O 1
ATOM 1507 N N . LEU A 1 181 ? -11.694 -8.396 -5.631 1.00 87.56 181 LEU A N 1
ATOM 1508 C CA . LEU A 1 181 ? -13.002 -9.038 -5.531 1.00 87.56 181 LEU A CA 1
ATOM 1509 C C . LEU A 1 181 ? -13.227 -9.421 -4.067 1.00 87.56 181 LEU A C 1
ATOM 1511 O O . LEU A 1 181 ? -12.493 -10.253 -3.541 1.00 87.56 181 LEU A O 1
ATOM 1515 N N . ASP A 1 182 ? -14.209 -8.784 -3.432 1.00 86.62 182 ASP A N 1
ATOM 1516 C CA . ASP A 1 182 ? -14.832 -9.271 -2.200 1.00 86.62 182 ASP A CA 1
ATOM 1517 C C . ASP A 1 182 ? -16.075 -10.067 -2.615 1.00 86.62 182 ASP A C 1
ATOM 1519 O O . ASP A 1 182 ? -16.861 -9.599 -3.439 1.00 86.62 182 ASP A O 1
ATOM 1523 N N . ILE A 1 183 ? -16.185 -11.294 -2.114 1.00 86.44 183 ILE A N 1
ATOM 1524 C CA . ILE A 1 183 ? -17.173 -12.300 -2.533 1.00 86.44 183 ILE A CA 1
ATOM 1525 C C . ILE A 1 183 ? -17.966 -12.809 -1.316 1.00 86.44 183 ILE A C 1
ATOM 1527 O O . ILE A 1 183 ? -19.116 -13.219 -1.457 1.00 86.44 183 ILE A O 1
ATOM 1531 N N . GLU A 1 184 ? -17.398 -12.726 -0.107 1.00 84.12 184 GLU A N 1
ATOM 1532 C CA . GLU A 1 184 ? -17.911 -13.373 1.113 1.00 84.12 184 GLU A CA 1
ATOM 1533 C C . GLU A 1 184 ? -19.257 -12.807 1.593 1.00 84.12 184 GLU A C 1
ATOM 1535 O O . GLU A 1 184 ? -19.975 -13.458 2.348 1.00 84.12 184 GLU A O 1
ATOM 1540 N N . LYS A 1 185 ? -19.599 -11.584 1.167 1.00 85.69 185 LYS A N 1
ATOM 1541 C CA . LYS A 1 185 ? -20.771 -10.820 1.632 1.00 85.69 185 LYS A CA 1
ATOM 1542 C C . LYS A 1 185 ? -21.770 -10.503 0.512 1.00 85.69 185 LYS A C 1
ATOM 1544 O O . LYS A 1 185 ? -22.608 -9.615 0.658 1.00 85.69 185 LYS A O 1
ATOM 1549 N N . MET A 1 186 ? -21.670 -11.191 -0.626 1.00 90.62 186 MET A N 1
ATOM 1550 C CA . MET A 1 186 ? -22.554 -10.987 -1.777 1.00 90.62 186 MET A CA 1
ATOM 1551 C C . MET A 1 186 ? -23.763 -11.934 -1.746 1.00 90.62 186 MET A C 1
ATOM 1553 O O . MET A 1 186 ? -23.636 -13.112 -1.426 1.00 90.62 186 MET A O 1
ATOM 1557 N N . SER A 1 187 ? -24.943 -11.432 -2.123 1.00 92.12 187 SER A N 1
ATOM 1558 C CA . SER A 1 187 ? -26.137 -12.263 -2.320 1.00 92.12 187 SER A CA 1
ATOM 1559 C C . SER A 1 187 ? -26.037 -13.102 -3.600 1.00 92.12 187 SER A C 1
ATOM 1561 O O . SER A 1 187 ? -25.327 -12.735 -4.539 1.00 92.12 187 SER A O 1
ATOM 1563 N N . GLN A 1 188 ? -26.779 -14.213 -3.663 1.00 92.31 188 GLN A N 1
ATOM 1564 C CA . GLN A 1 188 ? -26.707 -15.171 -4.775 1.00 92.31 188 GLN A CA 1
ATOM 1565 C C . GLN A 1 188 ? -26.939 -14.525 -6.152 1.00 92.31 188 GLN A C 1
ATOM 1567 O O . GLN A 1 188 ? -26.258 -14.880 -7.110 1.00 92.31 188 GLN A O 1
ATOM 1572 N N . ASP A 1 189 ? -27.859 -13.566 -6.266 1.00 93.69 189 ASP A N 1
ATOM 1573 C CA . ASP A 1 189 ? -28.136 -12.899 -7.544 1.00 93.69 189 ASP A CA 1
ATOM 1574 C C . ASP A 1 189 ? -27.044 -11.896 -7.928 1.00 93.69 189 ASP A C 1
ATOM 1576 O O . ASP A 1 189 ? -26.580 -11.911 -9.067 1.00 93.69 189 ASP A O 1
ATOM 1580 N N . ARG A 1 190 ? -26.498 -11.147 -6.958 1.00 92.69 190 ARG A N 1
ATOM 1581 C CA . ARG A 1 190 ? -25.312 -10.303 -7.184 1.00 92.69 190 ARG A CA 1
ATOM 1582 C C . ARG A 1 190 ? -24.079 -11.118 -7.575 1.00 92.69 190 ARG A C 1
ATOM 1584 O O . ARG A 1 190 ? -23.232 -10.621 -8.311 1.00 92.69 190 ARG A O 1
ATOM 1591 N N . LEU A 1 191 ? -23.961 -12.367 -7.117 1.00 93.69 191 LEU A N 1
ATOM 1592 C CA . LEU A 1 191 ? -22.905 -13.281 -7.566 1.00 93.69 191 LEU A CA 1
ATOM 1593 C C . LEU A 1 191 ? -23.088 -13.698 -9.036 1.00 93.69 191 LEU A C 1
ATOM 1595 O O . LEU A 1 191 ? -22.093 -13.791 -9.752 1.00 93.69 191 LEU A O 1
ATOM 1599 N N . LYS A 1 192 ? -24.330 -13.885 -9.513 1.00 95.38 192 LYS A N 1
ATOM 1600 C CA . LYS A 1 192 ? -24.622 -14.133 -10.941 1.00 95.38 192 LYS A CA 1
ATOM 1601 C C . LYS A 1 192 ? -24.256 -12.911 -11.789 1.00 95.38 192 LYS A C 1
ATOM 1603 O O . LYS A 1 192 ? -23.514 -13.051 -12.756 1.00 95.38 192 LYS A O 1
ATOM 1608 N N . GLU A 1 193 ? -24.703 -11.719 -11.386 1.00 94.88 193 GLU A N 1
ATOM 1609 C CA . GLU A 1 193 ? -24.358 -10.442 -12.036 1.00 94.88 193 GLU A CA 1
ATOM 1610 C C . GLU A 1 193 ? -22.834 -10.253 -12.122 1.00 94.88 193 GLU A C 1
ATOM 1612 O O . GLU A 1 193 ? -22.288 -9.975 -13.191 1.00 94.88 193 GLU A O 1
ATOM 1617 N N . LYS A 1 194 ? -22.118 -10.486 -11.012 1.00 93.94 194 LYS A N 1
ATOM 1618 C CA . LYS A 1 194 ? -20.656 -10.357 -10.954 1.00 93.94 194 LYS A CA 1
ATOM 1619 C C . LYS A 1 194 ? -19.932 -11.386 -11.823 1.00 93.94 194 LYS A C 1
ATOM 1621 O O . LYS A 1 194 ? -18.886 -11.063 -12.385 1.00 93.94 194 LYS A O 1
ATOM 1626 N N . ALA A 1 195 ? -20.466 -12.601 -11.950 1.00 95.06 195 ALA A N 1
ATOM 1627 C CA . ALA A 1 195 ? -19.916 -13.617 -12.843 1.00 95.06 195 ALA A CA 1
ATOM 1628 C C . ALA A 1 195 ? -20.045 -13.210 -14.322 1.00 95.06 195 ALA A C 1
ATOM 1630 O O . ALA A 1 195 ? -19.098 -13.418 -15.080 1.00 95.06 195 ALA A O 1
ATOM 1631 N N . VAL A 1 196 ? -21.158 -12.574 -14.713 1.00 96.88 196 VAL A N 1
ATOM 1632 C CA . VAL A 1 196 ? -21.339 -12.020 -16.067 1.00 96.88 196 VAL A CA 1
ATOM 1633 C C . VAL A 1 196 ? -20.366 -10.864 -16.319 1.00 96.88 196 VAL A C 1
ATOM 1635 O O . VAL A 1 196 ? -19.607 -10.940 -17.280 1.00 96.88 196 VAL A O 1
ATOM 1638 N N . GLU A 1 197 ? -20.271 -9.871 -15.422 1.00 94.44 197 GLU A N 1
ATOM 1639 C CA . GLU A 1 197 ? -19.312 -8.750 -15.558 1.00 94.44 197 GLU A CA 1
ATOM 1640 C C . GLU A 1 197 ? -17.860 -9.248 -15.713 1.00 94.44 197 GLU A C 1
ATOM 1642 O O . GLU A 1 197 ? -17.082 -8.723 -16.512 1.00 94.44 197 GLU A O 1
ATOM 1647 N N . LEU A 1 198 ? -17.474 -10.280 -14.954 1.00 95.06 198 LEU A N 1
ATOM 1648 C CA . LEU A 1 198 ? -16.137 -10.873 -15.037 1.00 95.06 198 LEU A CA 1
ATOM 1649 C C . LEU A 1 198 ? -15.910 -11.658 -16.334 1.00 95.06 198 LEU A C 1
ATOM 1651 O O . LEU A 1 198 ? -14.791 -11.644 -16.852 1.00 95.06 198 LEU A O 1
ATOM 1655 N N . TRP A 1 199 ? -16.941 -12.316 -16.867 1.00 97.06 199 TRP A N 1
ATOM 1656 C CA . TRP A 1 199 ? -16.877 -13.006 -18.155 1.00 97.06 199 TRP A CA 1
ATOM 1657 C C . TRP A 1 199 ? -16.780 -12.017 -19.325 1.00 97.06 199 TRP A C 1
ATOM 1659 O O . TRP A 1 199 ? -15.909 -12.176 -20.178 1.00 97.06 199 TRP A O 1
ATOM 1669 N N . GLU A 1 200 ? -17.587 -10.952 -19.323 1.00 97.56 200 GLU A N 1
ATOM 1670 C CA . GLU A 1 200 ? -17.527 -9.869 -20.316 1.00 97.56 200 GLU A CA 1
ATOM 1671 C C . GLU A 1 200 ? -16.153 -9.184 -20.311 1.00 97.56 200 GLU A C 1
ATOM 1673 O O . GLU A 1 200 ? -15.528 -9.013 -21.360 1.00 97.56 200 GLU A O 1
ATOM 1678 N N . TRP A 1 201 ? -15.628 -8.868 -19.122 1.00 95.69 201 TRP A N 1
ATOM 1679 C CA . TRP A 1 201 ? -14.296 -8.282 -18.962 1.00 95.69 201 TRP A CA 1
ATOM 1680 C C . TRP A 1 201 ? -13.173 -9.214 -19.442 1.00 95.69 201 TRP A C 1
ATOM 1682 O O . TRP A 1 201 ? -12.212 -8.762 -20.068 1.00 95.69 201 TRP A O 1
ATOM 1692 N N . MET A 1 202 ? -13.290 -10.523 -19.193 1.00 96.25 202 MET A N 1
ATOM 1693 C CA . MET A 1 202 ? -12.360 -11.516 -19.735 1.00 96.25 202 MET A CA 1
ATOM 1694 C C . MET A 1 202 ? -12.432 -11.557 -21.267 1.00 96.25 202 MET A C 1
ATOM 1696 O O . MET A 1 202 ? -11.393 -11.492 -21.922 1.00 96.25 202 MET A O 1
ATOM 1700 N N . HIS A 1 203 ? -13.639 -11.599 -21.836 1.00 97.50 203 HIS A N 1
ATOM 1701 C CA . HIS A 1 203 ? -13.858 -11.650 -23.280 1.00 97.50 203 HIS A CA 1
ATOM 1702 C C . HIS A 1 203 ? -13.309 -10.404 -23.997 1.00 97.50 203 HIS A C 1
ATOM 1704 O O . HIS A 1 203 ? -12.616 -10.535 -25.009 1.00 97.50 203 HIS A O 1
ATOM 1710 N N . GLN A 1 204 ? -13.507 -9.205 -23.433 1.00 97.50 204 GLN A N 1
ATOM 1711 C CA . GLN A 1 204 ? -12.901 -7.970 -23.944 1.00 97.50 204 GLN A CA 1
ATOM 1712 C C . GLN A 1 204 ? -11.366 -8.065 -23.980 1.00 97.50 204 GLN A C 1
ATOM 1714 O O . GLN A 1 204 ? -10.748 -7.747 -24.998 1.00 97.50 204 GLN A O 1
ATOM 1719 N N . LEU A 1 205 ? -10.736 -8.531 -22.895 1.00 96.75 205 LEU A N 1
ATOM 1720 C CA . LEU A 1 205 ? -9.277 -8.671 -22.827 1.00 96.75 205 LEU A CA 1
ATOM 1721 C C . LEU A 1 205 ? -8.732 -9.713 -23.818 1.00 96.75 205 LEU A C 1
ATOM 1723 O O . LEU A 1 205 ? -7.601 -9.573 -24.292 1.00 96.75 205 LEU A O 1
ATOM 1727 N N . GLU A 1 206 ? -9.510 -10.743 -24.159 1.00 97.50 206 GLU A N 1
ATOM 1728 C CA . GLU A 1 206 ? -9.147 -11.699 -25.210 1.00 97.50 206 GLU A CA 1
ATOM 1729 C C . GLU A 1 206 ? -9.281 -11.110 -26.620 1.00 97.50 206 GLU A C 1
ATOM 1731 O O . GLU A 1 206 ? -8.391 -11.333 -27.446 1.00 97.50 206 GLU A O 1
ATOM 1736 N N . ALA A 1 207 ? -10.310 -10.298 -26.879 1.00 97.88 207 ALA A N 1
ATOM 1737 C CA . ALA A 1 207 ? -10.471 -9.576 -28.142 1.00 97.88 207 ALA A CA 1
ATOM 1738 C C . ALA A 1 207 ? -9.349 -8.539 -28.366 1.00 97.88 207 ALA A C 1
ATOM 1740 O O . ALA A 1 207 ? -8.716 -8.534 -29.424 1.00 97.88 207 ALA A O 1
ATOM 1741 N N . GLU A 1 208 ? -9.021 -7.726 -27.351 1.00 97.81 208 GLU A N 1
ATOM 1742 C CA . GLU A 1 208 ? -7.887 -6.783 -27.393 1.00 97.81 208 GLU A CA 1
ATOM 1743 C C . GLU A 1 208 ? -6.556 -7.508 -27.664 1.00 97.81 208 GLU A C 1
ATOM 1745 O O . GLU A 1 208 ? -5.742 -7.072 -28.482 1.00 97.81 208 GLU A O 1
ATOM 1750 N N . LYS A 1 209 ? -6.335 -8.652 -27.005 1.00 97.81 209 LYS A N 1
ATOM 1751 C CA . LYS A 1 209 ? -5.160 -9.513 -27.209 1.00 97.81 209 LYS A CA 1
ATOM 1752 C C . LYS A 1 209 ? -5.093 -10.065 -28.636 1.00 97.81 209 LYS A C 1
ATOM 1754 O O . LYS A 1 209 ? -3.999 -10.086 -29.201 1.00 97.81 209 LYS A O 1
ATOM 1759 N N . PHE A 1 210 ? -6.212 -10.509 -29.210 1.00 97.94 210 PHE A N 1
ATOM 1760 C CA . PHE A 1 210 ? -6.264 -11.038 -30.576 1.00 97.94 210 PHE A CA 1
ATOM 1761 C C . PHE A 1 210 ? -5.902 -9.964 -31.611 1.00 97.94 210 PHE A C 1
ATOM 1763 O O . PHE A 1 210 ? -5.021 -10.189 -32.443 1.00 97.94 210 PHE A O 1
ATOM 1770 N N . GLU A 1 211 ? -6.497 -8.773 -31.510 1.00 98.06 211 GLU A N 1
ATOM 1771 C CA . GLU A 1 211 ? -6.194 -7.656 -32.414 1.00 98.06 211 GLU A CA 1
ATOM 1772 C C . GLU A 1 211 ? -4.719 -7.232 -32.307 1.00 98.06 211 GLU A C 1
ATOM 1774 O O . GLU A 1 211 ? -4.029 -7.100 -33.319 1.00 98.06 211 GLU A O 1
ATOM 1779 N N . LEU A 1 212 ? -4.167 -7.136 -31.091 1.00 98.19 212 LEU A N 1
ATOM 1780 C CA . LEU A 1 212 ? -2.738 -6.859 -30.890 1.00 98.19 212 LEU A CA 1
ATOM 1781 C C . LEU A 1 212 ? -1.824 -7.951 -31.480 1.00 98.19 212 LEU A C 1
ATOM 1783 O O . LEU A 1 212 ? -0.746 -7.639 -31.993 1.00 98.19 212 LEU A O 1
ATOM 1787 N N . GLN A 1 213 ? -2.232 -9.225 -31.445 1.00 98.06 213 GLN A N 1
ATOM 1788 C CA . GLN A 1 213 ? -1.496 -10.320 -32.091 1.00 98.06 213 GLN A CA 1
ATOM 1789 C C . GLN A 1 213 ? -1.540 -10.215 -33.624 1.00 98.06 213 GLN A C 1
ATOM 1791 O O . GLN A 1 213 ? -0.508 -10.412 -34.274 1.00 98.06 213 GLN A O 1
ATOM 1796 N N . TYR A 1 214 ? -2.690 -9.853 -34.199 1.00 97.44 214 TYR A N 1
ATOM 1797 C CA . TYR A 1 214 ? -2.847 -9.634 -35.638 1.00 97.44 214 TYR A CA 1
ATOM 1798 C C . TYR A 1 214 ? -2.027 -8.428 -36.127 1.00 97.44 214 TYR A C 1
ATOM 1800 O O . TYR A 1 214 ? -1.236 -8.549 -37.071 1.00 97.44 214 TYR A O 1
ATOM 1808 N N . GLN A 1 215 ? -2.105 -7.293 -35.423 1.00 98.19 215 GLN A N 1
ATOM 1809 C CA . GLN A 1 215 ? -1.284 -6.110 -35.698 1.00 98.19 215 GLN A CA 1
ATOM 1810 C C . GLN A 1 215 ? 0.215 -6.418 -35.609 1.00 98.19 215 GLN A C 1
ATOM 1812 O O . GLN A 1 215 ? 0.972 -6.026 -36.497 1.00 98.19 215 GLN A O 1
ATOM 1817 N N . PHE A 1 216 ? 0.659 -7.169 -34.595 1.00 97.81 216 PHE A N 1
ATOM 1818 C CA . PHE A 1 216 ? 2.062 -7.575 -34.468 1.00 97.81 216 PHE A CA 1
ATOM 1819 C C . PHE A 1 216 ? 2.526 -8.468 -35.631 1.00 97.81 216 PHE A C 1
ATOM 1821 O O . PHE A 1 216 ? 3.630 -8.283 -36.151 1.00 97.81 216 PHE A O 1
ATOM 1828 N N . ALA A 1 217 ? 1.689 -9.408 -36.086 1.00 97.69 217 ALA A N 1
ATOM 1829 C CA . ALA A 1 217 ? 1.992 -10.245 -37.247 1.00 97.69 217 ALA A CA 1
ATOM 1830 C C . ALA A 1 217 ? 2.135 -9.408 -38.532 1.00 97.69 217 ALA A C 1
ATOM 1832 O O . ALA A 1 217 ? 3.111 -9.574 -39.272 1.00 97.69 217 ALA A O 1
ATOM 1833 N N . ARG A 1 218 ? 1.224 -8.449 -38.751 1.00 97.81 218 ARG A N 1
ATOM 1834 C CA . ARG A 1 218 ? 1.285 -7.494 -39.866 1.00 97.81 218 ARG A CA 1
ATOM 1835 C C . ARG A 1 218 ? 2.540 -6.615 -39.804 1.00 97.81 218 ARG A C 1
ATOM 1837 O O . ARG A 1 218 ? 3.290 -6.560 -40.777 1.00 97.81 218 ARG A O 1
ATOM 1844 N N . GLN A 1 219 ? 2.822 -5.989 -38.661 1.00 98.19 219 GLN A N 1
ATOM 1845 C CA . GLN A 1 219 ? 4.015 -5.153 -38.463 1.00 98.19 219 GLN A CA 1
ATOM 1846 C C . GLN A 1 219 ? 5.311 -5.942 -38.697 1.00 98.19 219 GLN A C 1
ATOM 1848 O O . GLN A 1 219 ? 6.250 -5.433 -39.306 1.00 98.19 219 GLN A O 1
ATOM 1853 N N . LYS A 1 220 ? 5.370 -7.213 -38.276 1.00 98.25 220 LYS A N 1
ATOM 1854 C CA . LYS A 1 220 ? 6.514 -8.104 -38.528 1.00 98.25 220 LYS A CA 1
ATOM 1855 C C . LYS A 1 220 ? 6.744 -8.344 -40.028 1.00 98.25 220 LYS A C 1
ATOM 1857 O O . LYS A 1 220 ? 7.899 -8.386 -40.458 1.00 98.25 220 LYS A O 1
ATOM 1862 N N . TYR A 1 221 ? 5.680 -8.467 -40.825 1.00 98.06 221 TYR A N 1
ATOM 1863 C CA . TYR A 1 221 ? 5.780 -8.536 -42.287 1.00 98.06 221 TYR A CA 1
ATOM 1864 C C . TYR A 1 221 ? 6.248 -7.202 -42.890 1.00 98.06 221 TYR A C 1
ATOM 1866 O O . TYR A 1 221 ? 7.220 -7.182 -43.646 1.00 98.06 221 TYR A O 1
ATOM 1874 N N . GLU A 1 222 ? 5.634 -6.081 -42.499 1.00 98.00 222 GLU A N 1
ATOM 1875 C CA . GLU A 1 222 ? 6.005 -4.738 -42.971 1.00 98.00 222 GLU A CA 1
ATOM 1876 C C . GLU A 1 222 ? 7.482 -4.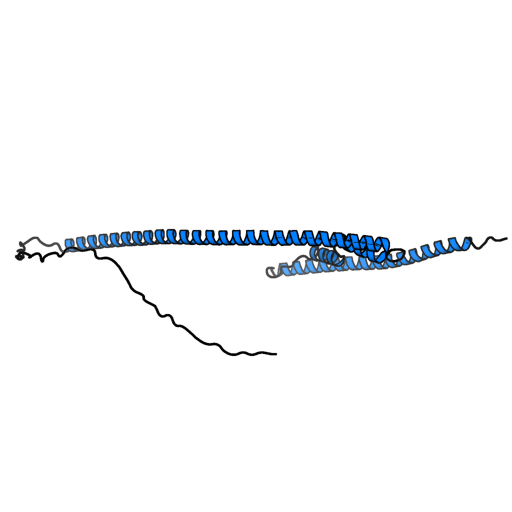413 -42.670 1.00 98.00 222 GLU A C 1
ATOM 1878 O O . GLU A 1 222 ? 8.208 -3.955 -43.554 1.00 98.00 222 GLU A O 1
ATOM 1883 N N . ILE A 1 223 ? 7.980 -4.749 -41.473 1.00 98.06 223 ILE A N 1
ATOM 1884 C CA . ILE A 1 223 ? 9.395 -4.610 -41.087 1.00 98.06 223 ILE A CA 1
ATOM 1885 C C . ILE A 1 223 ? 10.319 -5.436 -41.996 1.00 98.06 223 ILE A C 1
ATOM 1887 O O . ILE A 1 223 ? 11.389 -4.953 -42.375 1.00 98.06 223 ILE A O 1
ATOM 1891 N N . ASN A 1 224 ? 9.935 -6.658 -42.373 1.00 97.50 224 ASN A N 1
ATOM 1892 C CA . ASN A 1 224 ? 10.732 -7.486 -43.283 1.00 97.50 224 ASN A CA 1
ATOM 1893 C C . ASN A 1 224 ? 10.769 -6.897 -44.704 1.00 97.50 224 ASN A C 1
ATOM 1895 O O . ASN A 1 224 ? 11.844 -6.806 -45.299 1.00 97.50 224 ASN A O 1
ATOM 1899 N N . VAL A 1 225 ? 9.634 -6.416 -45.222 1.00 97.94 225 VAL A N 1
ATOM 1900 C CA . VAL A 1 225 ? 9.570 -5.726 -46.524 1.00 97.94 225 VAL A CA 1
ATOM 1901 C C . VAL A 1 225 ? 10.416 -4.447 -46.514 1.00 97.94 225 VAL A C 1
ATOM 1903 O O . VAL A 1 225 ? 11.178 -4.204 -47.451 1.00 97.94 225 VAL A O 1
ATOM 1906 N N . LEU A 1 226 ? 10.348 -3.648 -45.445 1.00 97.38 226 LEU A N 1
ATOM 1907 C CA . LEU A 1 226 ? 11.156 -2.435 -45.289 1.00 97.38 226 LEU A CA 1
ATOM 1908 C C . LEU A 1 226 ? 12.659 -2.744 -45.221 1.00 97.38 226 LEU A C 1
ATOM 1910 O O . LEU A 1 226 ? 13.445 -2.064 -45.881 1.00 97.38 226 LEU A O 1
ATOM 1914 N N . ARG A 1 227 ? 13.071 -3.798 -44.502 1.00 96.31 227 ARG A N 1
ATOM 1915 C CA . ARG A 1 227 ? 14.472 -4.265 -44.464 1.00 96.31 227 ARG A CA 1
ATOM 1916 C C . ARG A 1 227 ? 14.990 -4.647 -45.852 1.00 96.31 227 ARG A C 1
ATOM 1918 O O . ARG A 1 227 ? 16.094 -4.238 -46.210 1.00 96.31 227 ARG A O 1
ATOM 1925 N N . ASN A 1 228 ? 14.191 -5.366 -46.640 1.00 95.50 228 ASN A N 1
ATOM 1926 C CA . ASN A 1 228 ? 14.552 -5.738 -48.010 1.00 95.50 228 ASN A CA 1
ATOM 1927 C C . ASN A 1 228 ? 14.697 -4.491 -48.898 1.00 95.50 228 ASN A C 1
ATOM 1929 O O . ASN A 1 228 ? 15.763 -4.277 -49.472 1.00 95.50 228 ASN A O 1
ATOM 1933 N N . ARG A 1 229 ? 13.698 -3.593 -48.898 1.00 95.88 229 ARG A N 1
ATOM 1934 C CA . ARG A 1 229 ? 13.741 -2.318 -49.644 1.00 95.88 229 ARG A CA 1
ATOM 1935 C C . ARG A 1 229 ? 14.984 -1.486 -49.306 1.00 95.88 229 ARG A C 1
ATOM 1937 O O . ARG A 1 229 ? 15.668 -1.013 -50.211 1.00 95.88 229 ARG A O 1
ATOM 1944 N N . VAL A 1 230 ? 15.315 -1.338 -48.019 1.00 95.44 230 VAL A N 1
ATOM 1945 C CA . VAL A 1 230 ? 16.536 -0.638 -47.574 1.00 95.44 230 VAL A CA 1
ATOM 1946 C C . VAL A 1 230 ? 17.796 -1.331 -48.101 1.00 95.44 230 VAL A C 1
ATOM 1948 O O . VAL A 1 230 ? 18.697 -0.655 -48.597 1.00 95.44 230 VAL A O 1
ATOM 1951 N N . SER A 1 231 ? 17.853 -2.665 -48.052 1.00 93.31 231 SER A N 1
ATOM 1952 C CA . SER A 1 231 ? 18.969 -3.444 -48.601 1.00 93.31 231 SER A CA 1
ATOM 1953 C C . SER A 1 231 ? 19.161 -3.188 -50.100 1.00 93.31 231 SER A C 1
ATOM 1955 O O . SER A 1 231 ? 20.284 -2.972 -50.550 1.00 93.31 231 SER A O 1
ATOM 1957 N N . ASP A 1 232 ? 18.080 -3.157 -50.878 1.00 92.25 232 ASP A N 1
ATOM 1958 C CA . ASP A 1 232 ? 18.151 -3.044 -52.336 1.00 92.25 232 ASP A CA 1
ATOM 1959 C C . ASP A 1 232 ? 18.514 -1.626 -52.803 1.00 92.25 232 ASP A C 1
ATOM 1961 O O . ASP A 1 232 ? 19.404 -1.472 -53.646 1.00 92.25 232 ASP A O 1
ATOM 1965 N N . HIS A 1 233 ? 17.968 -0.580 -52.170 1.00 90.56 233 HIS A N 1
ATOM 1966 C CA . HIS A 1 233 ? 18.411 0.805 -52.399 1.00 90.56 233 HIS A CA 1
ATOM 1967 C C . HIS A 1 233 ? 19.887 1.042 -51.987 1.00 90.56 233 HIS A C 1
ATOM 1969 O O . HIS A 1 233 ? 20.575 1.875 -52.584 1.00 90.56 233 HIS A O 1
ATOM 1975 N N . GLN A 1 234 ? 20.418 0.285 -51.016 1.00 87.00 234 GLN A N 1
ATOM 1976 C CA . GLN A 1 234 ? 21.843 0.316 -50.640 1.00 87.00 234 GLN A CA 1
ATOM 1977 C C . GLN A 1 234 ? 22.759 -0.528 -51.551 1.00 87.00 234 GLN A C 1
ATOM 1979 O O . GLN A 1 234 ? 23.978 -0.322 -51.552 1.00 87.00 234 GLN A O 1
ATOM 1984 N N . LYS A 1 235 ? 22.216 -1.478 -52.327 1.00 76.88 235 LYS A N 1
ATOM 1985 C CA . LYS A 1 235 ? 22.973 -2.261 -53.326 1.00 76.88 235 LYS A CA 1
ATOM 1986 C C . LYS A 1 235 ? 23.148 -1.482 -54.628 1.00 76.88 235 LYS A C 1
ATOM 1988 O O . LYS A 1 235 ? 24.257 -1.426 -55.162 1.00 76.88 235 LYS A O 1
ATOM 1993 N N . THR A 1 236 ? 22.082 -0.860 -55.135 1.00 62.66 236 THR A N 1
ATOM 1994 C CA . THR A 1 236 ? 22.098 -0.134 -56.420 1.00 62.66 236 THR A CA 1
ATOM 1995 C C . THR A 1 236 ? 23.088 1.032 -56.409 1.00 62.66 236 THR A C 1
ATOM 1997 O O . THR A 1 236 ? 23.919 1.139 -57.312 1.00 62.66 236 THR A O 1
ATOM 2000 N N . THR A 1 237 ? 23.099 1.817 -55.329 1.00 59.88 237 THR A N 1
ATOM 2001 C CA . THR A 1 237 ? 24.041 2.928 -55.085 1.00 59.88 237 THR A CA 1
ATOM 2002 C C . THR A 1 237 ? 25.518 2.514 -55.015 1.00 59.88 237 THR A C 1
ATOM 2004 O O . THR A 1 237 ? 26.394 3.356 -55.209 1.00 59.88 237 THR A O 1
ATOM 2007 N N . LYS A 1 238 ? 25.829 1.230 -54.784 1.00 57.97 238 LYS A N 1
ATOM 2008 C CA . LYS A 1 238 ? 27.208 0.705 -54.817 1.00 57.97 238 LYS A CA 1
ATOM 2009 C C . LYS A 1 238 ? 27.615 0.157 -56.188 1.00 57.97 238 LYS A C 1
ATOM 2011 O O . LYS A 1 238 ? 28.805 0.152 -56.499 1.00 57.97 238 LYS A O 1
ATOM 2016 N N . ARG A 1 239 ? 26.663 -0.286 -57.022 1.00 54.69 239 ARG A N 1
ATOM 2017 C CA . ARG A 1 239 ? 26.955 -0.896 -58.335 1.00 54.69 239 ARG A CA 1
ATOM 2018 C C . ARG A 1 239 ? 27.323 0.142 -59.401 1.00 54.69 239 ARG A C 1
ATOM 2020 O O . ARG A 1 239 ? 28.216 -0.114 -60.204 1.00 54.69 239 ARG A O 1
ATOM 2027 N N . THR A 1 240 ? 26.721 1.332 -59.361 1.00 55.81 240 THR A N 1
ATOM 2028 C CA . THR A 1 240 ? 26.999 2.437 -60.305 1.00 55.81 240 THR A CA 1
ATOM 2029 C C . THR A 1 240 ? 28.435 2.971 -60.241 1.00 55.81 240 THR A C 1
ATOM 2031 O O . THR A 1 240 ? 28.906 3.563 -61.207 1.00 55.81 240 THR A O 1
ATOM 2034 N N . LYS A 1 241 ? 29.180 2.719 -59.153 1.00 55.22 241 LYS A N 1
ATOM 2035 C CA . LYS A 1 241 ? 30.575 3.173 -58.982 1.00 55.22 241 LYS A CA 1
ATOM 2036 C C . LYS A 1 241 ? 31.649 2.213 -59.529 1.00 55.22 241 LYS A C 1
ATOM 2038 O O . LYS A 1 241 ? 32.835 2.464 -59.334 1.00 55.22 241 LYS A O 1
ATOM 2043 N N . ARG A 1 242 ? 31.262 1.121 -60.205 1.00 56.44 242 ARG A N 1
ATOM 2044 C CA . ARG A 1 242 ? 32.169 0.138 -60.846 1.00 56.44 242 ARG A CA 1
ATOM 2045 C C . ARG A 1 242 ? 31.878 -0.050 -62.346 1.00 56.44 242 ARG A C 1
ATOM 2047 O O . ARG A 1 242 ? 31.936 -1.164 -62.850 1.00 56.44 242 ARG A O 1
ATOM 2054 N N . GLY A 1 243 ? 31.540 1.035 -63.046 1.00 57.19 243 GLY A N 1
ATOM 2055 C CA . GLY A 1 243 ? 31.093 0.989 -64.446 1.00 57.19 243 GLY A CA 1
ATOM 2056 C C . GLY A 1 243 ? 31.584 2.132 -65.335 1.00 57.19 243 GLY A C 1
ATOM 2057 O O . GLY A 1 243 ? 30.918 2.435 -66.316 1.00 57.19 243 GLY A O 1
ATOM 2058 N N . LEU A 1 244 ? 32.701 2.792 -64.999 1.00 55.09 244 LEU A N 1
ATOM 2059 C CA . LEU A 1 244 ? 33.301 3.809 -65.871 1.00 55.09 244 LEU A CA 1
ATOM 2060 C C . LEU A 1 244 ? 34.830 3.896 -65.696 1.00 55.09 244 LEU A C 1
ATOM 2062 O O . LEU A 1 244 ? 35.360 4.777 -65.022 1.00 55.09 244 LEU A O 1
ATOM 2066 N N . ARG A 1 245 ? 35.541 2.953 -66.319 1.00 55.31 245 ARG A N 1
ATOM 2067 C CA . ARG A 1 245 ? 36.932 3.130 -66.754 1.00 55.31 245 ARG A CA 1
ATOM 2068 C C . ARG A 1 245 ? 36.954 2.899 -68.265 1.00 55.31 245 ARG A C 1
ATOM 2070 O O . ARG A 1 245 ? 36.590 1.811 -68.703 1.00 55.31 245 ARG A O 1
ATOM 2077 N N . LYS A 1 246 ? 37.291 3.953 -69.010 1.00 44.50 246 LYS A N 1
ATOM 2078 C CA . LYS A 1 246 ? 37.906 3.827 -70.337 1.00 44.50 246 LYS A CA 1
ATOM 2079 C C . LYS A 1 246 ? 39.364 3.403 -70.158 1.00 44.50 246 LYS A C 1
ATOM 2081 O O . LYS A 1 246 ? 39.885 3.649 -69.044 1.00 44.50 246 LYS A O 1
#

pLDDT: mean 77.02, std 22.45, range [28.08, 98.25]

Radius of gyration: 51.48 Å; chains: 1; bounding box: 96×46×168 Å

InterPro domains:
  IPR001978 Troponin [PF00992] (58-192)
  IPR027707 Troponin T [PTHR11521] (10-240)
  IPR038077 Troponin domain superfamily [G3DSA:1.20.5.350] (144-245)
  IPR038077 Troponin domain superfamily [SSF90250] (150-235)

Sequence (246 aa):
MKEECISDKNMTGDEEGEAEEGEGDGAKPKFKPFVMPNLIPPKIPDGERVDFDDIHRKRMEKDLMELQTLIEVHFESRKKEEEELINLKDRIEKRRSERAEQQRIRSERDKERQKRLEDERARKEEEEAKKRAEDDAKKKKTLTSLHFGGYMQKLTEKRSGKKQTEREKKKKILNERRKSLDIEKMSQDRLKEKAVELWEWMHQLEAEKFELQYQFARQKYEINVLRNRVSDHQKTTKRTKRGLRK